Protein AF-Q757X0-F1 (afdb_monomer_lite)

Secondary structure (DSSP, 8-state):
-TTTHHHHHHHHHHHHHHHHHHHT-HHHHHHHH-TTHHHHTTTS-HHHHHHHHHHHHHHHHHHIIIIISSTT--HHHHHHHHHHHHHHHHHHHHHIIIIIIIIIIHHHHHHHHH-S-SHHHHHHHHHHHHHHHHHHHHHHHSTTS---------------SS----HHHHHHHHHHHHHHHHHIIIIIHHHHHHHHHHHHHHHHHHIIIIIHHHHHHHHHHHHHHHHHHHHHHHHHHHHHHHHHHH-SSHHHHHHHHHHHHHHHHHHHHHHHHHHHTT--------------------------------------------------

Foldseek 3Di:
DPPPVVVVVVVVVLVVVVVVVCVPQLQNVLVVVPPCVVVVCVVDPVVVVVVVVVVVSVVLSVCCVVAPVDPPHDPVSVVVNVVVVVVVSVVSVVCSCLCRPVNVVVLVVVCVVVVDDDPVVVVSVVVSVVVNVVVVVCVVVVVVPPPPPVPPPDPDDPPDDDDPDDVVVVVVVVVVVVVVVVCCVVPVVVVVVVVCVVCVVVVVCCCVPPVVVVVVVVVVVVVVVVVVVVVVVVVLVVQLVVLPVVDPDSVRSVVSSVVVVVVVVVVVVVVVVCVVVVDDDPPPPPPDDPDDDDDDDDDDDDDDDDDDDDDDDDDDDDDDDDDDDDDD

Radius of gyration: 38.63 Å; chains: 1; bounding box: 82×82×112 Å

Sequence (328 aa):
MAKTQTLNVAKNSQTASVAKLVADSPTLSHLQRYGAADALGRWLPWTLVSTVATLVVAVLATAKQYLVDAPGTPAAVKGAWVRLLAGAQALDAAVSTLVLRDGVDAFREQYVQHGTVGLWAAYFALDFTANVSNYVLRGLVRPLRVAYEPRREEATTPASSAGSDMPHLRELTNTTNALRRDISSKYIEPTRSMIESYLEPTRTKIEAEYIHPINERVESTKTLLNSTYDAAYETVSRTYEGNLSSHESVSRALVSTGVDLGSKTLEKIRAVTRSADGQPTETVNGAGTNGTHKTNGVAHGANGIHRAGIKAHANGNGKAAAGDENAA

Structure (mmCIF, N/CA/C/O backbone):
data_AF-Q757X0-F1
#
_entry.id   AF-Q757X0-F1
#
loop_
_atom_site.group_PDB
_atom_site.id
_atom_site.type_symbol
_atom_site.label_atom_id
_atom_site.label_alt_id
_atom_site.label_comp_id
_atom_site.label_asym_id
_atom_site.label_entity_id
_atom_site.label_seq_id
_atom_site.pdbx_PDB_ins_code
_atom_site.Cartn_x
_atom_site.Cartn_y
_atom_site.Cartn_z
_atom_site.occupancy
_atom_site.B_iso_or_equiv
_atom_site.auth_seq_id
_atom_site.auth_comp_id
_atom_site.auth_asym_id
_atom_site.auth_atom_id
_atom_site.pdbx_PDB_model_num
ATOM 1 N N . MET A 1 1 ? -42.640 -38.618 11.744 1.00 51.06 1 MET A N 1
ATOM 2 C CA . MET A 1 1 ? -41.600 -38.451 10.700 1.00 51.06 1 MET A CA 1
ATOM 3 C C . MET A 1 1 ? -41.257 -36.988 10.349 1.00 51.06 1 MET A C 1
ATOM 5 O O . MET A 1 1 ? -40.468 -36.777 9.444 1.00 51.06 1 MET A O 1
ATOM 9 N N . ALA A 1 2 ? -41.724 -35.965 11.085 1.00 52.38 2 ALA A N 1
ATOM 10 C CA . ALA A 1 2 ? -41.467 -34.552 10.742 1.00 52.38 2 ALA A CA 1
ATOM 11 C C . ALA A 1 2 ? -40.184 -33.928 11.351 1.00 52.38 2 ALA A C 1
ATOM 13 O O . ALA A 1 2 ? -39.845 -32.792 11.042 1.00 52.38 2 ALA A O 1
ATOM 14 N N . LYS A 1 3 ? -39.449 -34.647 12.213 1.00 51.19 3 LYS A N 1
ATOM 15 C CA . LYS A 1 3 ? -38.269 -34.105 12.923 1.00 51.19 3 LYS A CA 1
ATOM 16 C C . LYS A 1 3 ? -36.969 -34.123 12.105 1.00 51.19 3 LYS A C 1
ATOM 18 O O . LYS A 1 3 ? -36.017 -33.450 12.478 1.00 51.19 3 LYS A O 1
ATOM 23 N N . THR A 1 4 ? -36.918 -34.866 10.999 1.00 50.62 4 THR A N 1
ATOM 24 C CA . THR A 1 4 ? -35.680 -35.052 10.220 1.00 50.62 4 THR A CA 1
ATOM 25 C C . THR A 1 4 ? -35.475 -33.972 9.150 1.00 50.62 4 THR A C 1
ATOM 27 O O . THR A 1 4 ? -34.342 -33.697 8.773 1.00 50.62 4 THR A O 1
ATOM 30 N N . GLN A 1 5 ? -36.540 -33.303 8.687 1.00 48.00 5 GLN A N 1
ATOM 31 C CA . GLN A 1 5 ? -36.434 -32.263 7.651 1.00 48.00 5 GLN A CA 1
ATOM 32 C C . GLN A 1 5 ? -35.926 -30.913 8.181 1.00 48.00 5 GLN A C 1
ATOM 34 O O . GLN A 1 5 ? -35.187 -30.226 7.479 1.00 48.00 5 GLN A O 1
ATOM 39 N N . THR A 1 6 ? -36.234 -30.541 9.426 1.00 49.62 6 THR A N 1
ATOM 40 C CA . THR A 1 6 ? -35.784 -29.262 10.010 1.00 49.62 6 THR A CA 1
ATOM 41 C C . THR A 1 6 ? -34.279 -29.226 10.291 1.00 49.62 6 THR A C 1
ATOM 43 O O . THR A 1 6 ? -33.666 -28.160 10.247 1.00 49.62 6 THR A O 1
ATOM 46 N N . LEU A 1 7 ? -33.651 -30.387 10.497 1.00 46.00 7 LEU A N 1
ATOM 47 C CA . LEU A 1 7 ? -32.217 -30.496 10.781 1.00 46.00 7 LEU A CA 1
ATOM 48 C C . LEU A 1 7 ? -31.340 -30.252 9.536 1.00 46.00 7 LEU A C 1
ATOM 50 O O . LEU A 1 7 ? -30.244 -29.705 9.656 1.00 46.00 7 LEU A O 1
ATOM 54 N N . ASN A 1 8 ? -31.842 -30.575 8.338 1.00 51.22 8 ASN A N 1
ATOM 55 C CA . ASN A 1 8 ? -31.130 -30.315 7.081 1.00 51.22 8 ASN A CA 1
ATOM 56 C C . ASN A 1 8 ? -31.203 -28.841 6.647 1.00 51.22 8 ASN A C 1
ATOM 58 O O . ASN A 1 8 ? -30.242 -28.323 6.082 1.00 51.22 8 ASN A O 1
ATOM 62 N N . VAL A 1 9 ? -32.292 -28.131 6.964 1.00 49.06 9 VAL A N 1
ATOM 63 C CA . VAL A 1 9 ? -32.431 -26.697 6.640 1.00 49.06 9 VAL A CA 1
ATOM 64 C C . VAL A 1 9 ? -31.508 -25.833 7.512 1.00 49.06 9 VAL A C 1
ATOM 66 O O . VAL A 1 9 ? -30.860 -24.917 7.005 1.00 49.06 9 VAL A O 1
ATOM 69 N N . ALA A 1 10 ? -31.364 -26.161 8.801 1.00 45.88 10 ALA A N 1
ATOM 70 C CA . ALA A 1 10 ? -30.455 -25.447 9.703 1.00 45.88 10 ALA A CA 1
ATOM 71 C C . ALA A 1 10 ? -28.971 -25.638 9.329 1.00 45.88 10 ALA A C 1
ATOM 73 O O . ALA A 1 10 ? -28.200 -24.675 9.359 1.00 45.88 10 ALA A O 1
ATOM 74 N N . LYS A 1 11 ? -28.583 -26.849 8.895 1.00 48.66 11 LYS A N 1
ATOM 75 C CA . LYS A 1 11 ? -27.227 -27.131 8.391 1.00 48.66 11 LYS A CA 1
ATOM 76 C C . LYS A 1 11 ? -26.881 -26.282 7.164 1.00 48.66 11 LYS A C 1
ATOM 78 O O . LYS A 1 11 ? -25.810 -25.682 7.136 1.00 48.66 11 LYS A O 1
ATOM 83 N N . ASN A 1 12 ? -27.803 -26.165 6.205 1.00 50.19 12 ASN A N 1
ATOM 84 C CA . ASN A 1 12 ? -27.575 -25.397 4.975 1.00 50.19 12 ASN A CA 1
ATOM 85 C C . ASN A 1 12 ? -27.501 -23.875 5.208 1.00 50.19 12 ASN A C 1
ATOM 87 O O . ASN A 1 12 ? -26.782 -23.173 4.496 1.00 50.19 12 ASN A O 1
ATOM 91 N N . SER A 1 13 ? -28.204 -23.342 6.214 1.00 53.12 13 SER A N 1
ATOM 92 C CA . SER A 1 13 ? -28.129 -21.911 6.545 1.00 53.12 13 SER A CA 1
ATOM 93 C C . SER A 1 13 ? -26.835 -21.533 7.276 1.00 53.12 13 SER A C 1
ATOM 95 O O . SER A 1 13 ? -26.314 -20.435 7.070 1.00 53.12 13 SER A O 1
ATOM 97 N N . GLN A 1 14 ? -26.294 -22.414 8.124 1.00 52.91 14 GLN A N 1
ATOM 98 C CA . GLN A 1 14 ? -25.027 -22.159 8.817 1.00 52.91 14 GLN A CA 1
ATOM 99 C C . GLN A 1 14 ? -23.842 -22.159 7.847 1.00 52.91 14 GLN A C 1
ATOM 101 O O . GLN A 1 14 ? -23.015 -21.245 7.911 1.00 52.91 14 GLN A O 1
ATOM 106 N N . THR A 1 15 ? -23.798 -23.105 6.902 1.00 54.28 15 THR A N 1
ATOM 107 C CA . THR A 1 15 ? -22.739 -23.166 5.881 1.00 54.28 15 THR A CA 1
ATOM 108 C C . THR A 1 15 ? -22.690 -21.903 5.025 1.00 54.28 15 THR A C 1
ATOM 110 O O . THR A 1 15 ? -21.601 -21.429 4.717 1.00 54.28 15 THR A O 1
ATOM 113 N N . ALA A 1 16 ? -23.839 -21.294 4.714 1.00 60.28 16 ALA A N 1
ATOM 114 C CA . ALA A 1 16 ? -23.892 -20.050 3.945 1.00 60.28 16 ALA A CA 1
ATOM 115 C C . ALA A 1 16 ? -23.291 -18.849 4.702 1.00 60.28 16 ALA A C 1
ATOM 117 O O . ALA A 1 16 ? -22.573 -18.042 4.115 1.00 60.28 16 ALA A O 1
ATOM 118 N N . SER A 1 17 ? -23.535 -18.739 6.013 1.00 62.25 17 SER A N 1
ATOM 119 C CA . SER A 1 17 ? -22.993 -17.634 6.822 1.00 62.25 17 SER A CA 1
ATOM 120 C C . SER A 1 17 ? -21.479 -17.731 7.031 1.00 62.25 17 SER A C 1
ATOM 122 O O . SER A 1 17 ? -20.784 -16.719 6.995 1.00 62.25 17 SER A O 1
ATOM 124 N N . VAL A 1 18 ? -20.964 -18.952 7.188 1.00 60.09 18 VAL A N 1
ATOM 125 C CA . VAL A 1 18 ? -19.527 -19.214 7.322 1.00 60.09 18 VAL A CA 1
ATOM 126 C C . VAL A 1 18 ? -18.820 -19.024 5.984 1.00 60.09 18 VAL A C 1
ATOM 128 O O . VAL A 1 18 ? -17.783 -18.376 5.941 1.00 60.09 18 VAL A O 1
ATOM 131 N N . ALA A 1 19 ? -19.403 -19.508 4.883 1.00 65.06 19 ALA A N 1
ATOM 132 C CA . ALA A 1 19 ? -18.857 -19.286 3.546 1.00 65.06 19 ALA A CA 1
ATOM 133 C C . ALA A 1 19 ? -18.755 -17.791 3.214 1.00 65.06 19 ALA A C 1
ATOM 135 O O . ALA A 1 19 ? -17.763 -17.370 2.634 1.00 65.06 19 ALA A O 1
ATOM 136 N N . LYS A 1 20 ? -19.730 -16.980 3.645 1.00 73.50 20 LYS A N 1
ATOM 137 C CA . LYS A 1 20 ? -19.681 -15.523 3.482 1.00 73.50 20 LYS A CA 1
ATOM 138 C C . LYS A 1 20 ? -18.570 -14.876 4.321 1.00 73.50 20 LYS A C 1
ATOM 140 O O . LYS A 1 20 ? -17.836 -14.047 3.812 1.00 73.50 20 LYS A O 1
ATOM 145 N N . LEU A 1 21 ? -18.385 -15.320 5.567 1.00 66.44 21 LEU A N 1
ATOM 146 C CA . LEU A 1 21 ? -17.273 -14.889 6.431 1.00 66.44 21 LEU A CA 1
ATOM 147 C C . LEU A 1 21 ? -15.893 -15.248 5.858 1.00 66.44 21 LEU A C 1
ATOM 149 O O . LEU A 1 21 ? -14.957 -14.470 5.993 1.00 66.44 21 LEU A O 1
ATOM 153 N N . VAL A 1 22 ? -15.773 -16.413 5.221 1.00 68.06 22 VAL A N 1
ATOM 154 C CA . VAL A 1 22 ? -14.537 -16.854 4.557 1.00 68.06 22 VAL A CA 1
ATOM 155 C C . VAL A 1 22 ? -14.309 -16.085 3.253 1.00 68.06 22 VAL A C 1
ATOM 157 O O . VAL A 1 22 ? -13.178 -15.705 2.966 1.00 68.06 22 VAL A O 1
ATOM 160 N N . ALA A 1 23 ? -15.368 -15.828 2.481 1.00 72.69 23 ALA A N 1
ATOM 161 C CA . ALA A 1 23 ? -15.296 -15.063 1.238 1.00 72.69 23 ALA A CA 1
ATOM 162 C C . ALA A 1 23 ? -14.941 -13.585 1.471 1.00 72.69 23 ALA A C 1
ATOM 164 O O . ALA A 1 23 ? -14.229 -13.001 0.660 1.00 72.69 23 ALA A O 1
ATOM 165 N N . ASP A 1 24 ? -15.388 -13.009 2.589 1.00 80.12 24 ASP A N 1
ATOM 166 C CA . ASP A 1 24 ? -15.142 -11.607 2.940 1.00 80.12 24 ASP A CA 1
ATOM 167 C C . ASP A 1 24 ? -13.837 -11.400 3.739 1.00 80.12 24 ASP A C 1
ATOM 169 O O . ASP A 1 24 ? -13.535 -10.275 4.138 1.00 80.12 24 ASP A O 1
ATOM 173 N N . SER A 1 25 ? -13.052 -12.455 3.994 1.00 80.19 25 SER A N 1
ATOM 174 C CA . SER A 1 25 ? -11.801 -12.346 4.753 1.00 80.19 25 SER A CA 1
ATOM 175 C C . SER A 1 25 ? -10.700 -11.656 3.925 1.00 80.19 25 SER A C 1
ATOM 177 O O . SER A 1 25 ? -10.277 -12.182 2.884 1.00 80.19 25 SER A O 1
ATOM 179 N N . PRO A 1 26 ? -10.172 -10.500 4.383 1.00 80.81 26 PRO A N 1
ATOM 180 C CA . PRO A 1 26 ? -9.093 -9.795 3.699 1.00 80.81 26 PRO A CA 1
ATOM 181 C C . PRO A 1 26 ? -7.830 -10.648 3.581 1.00 80.81 26 PRO A C 1
ATOM 183 O O . PRO A 1 26 ? -7.238 -10.689 2.502 1.00 80.81 26 PRO A O 1
ATOM 186 N N . THR A 1 27 ? -7.456 -11.381 4.639 1.00 80.75 27 THR A N 1
ATOM 187 C CA . THR A 1 27 ? -6.259 -12.239 4.637 1.00 80.75 27 THR A CA 1
ATOM 188 C C . THR A 1 27 ? -6.346 -13.306 3.565 1.00 80.75 27 THR A C 1
ATOM 190 O O . THR A 1 27 ? -5.382 -13.506 2.832 1.00 80.75 27 THR A O 1
ATOM 193 N N . LEU A 1 28 ? -7.500 -13.961 3.434 1.00 78.12 28 LEU A N 1
ATOM 194 C CA . LEU A 1 28 ? -7.693 -15.044 2.480 1.00 78.12 28 LEU A CA 1
ATOM 195 C C . LEU A 1 28 ? -7.665 -14.532 1.037 1.00 78.12 28 LEU A C 1
ATOM 197 O O . LEU A 1 28 ? -7.008 -15.131 0.185 1.00 78.12 28 LEU A O 1
ATOM 201 N N . SER A 1 29 ? -8.292 -13.379 0.782 1.00 80.31 29 SER A N 1
ATOM 202 C CA . SER A 1 29 ? -8.222 -12.712 -0.523 1.00 80.31 29 SER A CA 1
ATOM 203 C C . SER A 1 29 ? -6.793 -12.285 -0.888 1.00 80.31 29 SER A C 1
ATOM 205 O O . SER A 1 29 ? -6.389 -12.386 -2.047 1.00 80.31 29 SER A O 1
ATOM 207 N N . HIS A 1 30 ? -6.000 -11.853 0.099 1.00 78.25 30 HIS A N 1
ATOM 208 C CA . HIS A 1 30 ? -4.606 -11.471 -0.100 1.00 78.25 30 HIS A CA 1
ATOM 209 C C . HIS A 1 30 ? -3.722 -12.706 -0.312 1.00 78.25 30 HIS A C 1
ATOM 211 O O . HIS A 1 30 ? -2.909 -12.720 -1.232 1.00 78.25 30 HIS A O 1
ATOM 217 N N . LEU A 1 31 ? -3.944 -13.783 0.452 1.00 76.69 31 LEU A N 1
ATOM 218 C CA . LEU A 1 31 ? -3.253 -15.064 0.288 1.00 76.69 31 LEU A CA 1
ATOM 219 C C . LEU A 1 31 ? -3.448 -15.644 -1.114 1.00 76.69 31 LEU A C 1
ATOM 221 O O . LEU A 1 31 ? -2.485 -16.113 -1.709 1.00 76.69 31 LEU A O 1
ATOM 225 N N . GLN A 1 32 ? -4.667 -15.574 -1.658 1.00 80.25 32 GLN A N 1
ATOM 226 C CA . GLN A 1 32 ? -4.972 -16.056 -3.010 1.00 80.25 32 GLN A CA 1
ATOM 227 C C . GLN A 1 32 ? -4.206 -15.305 -4.111 1.00 80.25 32 GLN A C 1
ATOM 229 O O . GLN A 1 32 ? -3.966 -15.873 -5.174 1.00 80.25 32 GLN A O 1
ATOM 234 N N . ARG A 1 33 ? -3.805 -14.044 -3.879 1.00 80.25 33 ARG A N 1
ATOM 235 C CA . ARG A 1 33 ? -2.988 -13.273 -4.836 1.00 80.25 33 ARG A CA 1
ATOM 236 C C . ARG A 1 33 ? -1.542 -13.733 -4.870 1.00 80.25 33 ARG A C 1
ATOM 238 O O . ARG A 1 33 ? -0.884 -13.610 -5.904 1.00 80.25 33 ARG A O 1
ATOM 245 N N . TYR A 1 34 ? -1.037 -14.270 -3.765 1.00 75.50 34 TYR A N 1
ATOM 246 C CA . TYR A 1 34 ? 0.253 -14.921 -3.798 1.00 75.50 34 TYR A CA 1
ATOM 247 C C . TYR A 1 34 ? 0.084 -16.278 -4.477 1.00 75.50 34 TYR A C 1
ATOM 249 O O . TYR A 1 34 ? -0.356 -17.247 -3.866 1.00 75.50 34 TYR A O 1
ATOM 257 N N . GLY A 1 35 ? 0.609 -16.409 -5.697 1.00 68.12 35 GLY A N 1
ATOM 258 C CA . GLY A 1 35 ? 0.962 -17.727 -6.250 1.00 68.12 35 GLY A CA 1
ATOM 259 C C . GLY A 1 35 ? 1.922 -18.528 -5.342 1.00 68.12 35 GLY A C 1
ATOM 260 O O . GLY A 1 35 ? 2.239 -19.677 -5.620 1.00 68.12 35 GLY A O 1
ATOM 261 N N . ALA A 1 36 ? 2.374 -17.940 -4.225 1.00 52.72 36 ALA A N 1
ATOM 262 C CA . ALA A 1 36 ? 3.181 -18.544 -3.176 1.00 52.72 36 ALA A CA 1
ATOM 263 C C . ALA A 1 36 ? 2.461 -19.605 -2.325 1.00 52.72 36 ALA A C 1
ATOM 265 O O . ALA A 1 36 ? 3.121 -20.168 -1.452 1.00 52.72 36 ALA A O 1
ATOM 266 N N . ALA A 1 37 ? 1.190 -19.944 -2.579 1.00 54.81 37 ALA A N 1
ATOM 267 C CA . ALA A 1 37 ? 0.614 -21.185 -2.043 1.00 54.81 37 ALA A CA 1
ATOM 268 C C . ALA A 1 37 ? 1.531 -22.397 -2.340 1.00 54.81 37 ALA A C 1
ATOM 270 O O . ALA A 1 37 ? 1.737 -23.241 -1.470 1.00 54.81 37 ALA A O 1
ATOM 271 N N . ASP A 1 38 ? 2.211 -22.396 -3.494 1.00 58.19 38 ASP A N 1
ATOM 272 C CA . ASP A 1 38 ? 3.185 -23.429 -3.874 1.00 58.19 38 ASP A CA 1
ATOM 273 C C . ASP A 1 38 ? 4.553 -23.308 -3.171 1.00 58.19 38 ASP A C 1
ATOM 275 O O . ASP A 1 38 ? 5.286 -24.289 -3.021 1.00 58.19 38 ASP A O 1
ATOM 279 N N . ALA A 1 39 ? 4.944 -22.109 -2.728 1.00 61.44 39 ALA A N 1
ATOM 280 C CA . ALA A 1 39 ? 6.223 -21.888 -2.048 1.00 61.44 39 ALA A CA 1
ATOM 281 C C . ALA A 1 39 ? 6.114 -22.127 -0.536 1.00 61.44 39 ALA A C 1
ATOM 283 O O . ALA A 1 39 ? 6.956 -22.819 0.034 1.00 61.44 39 ALA A O 1
ATOM 284 N N . LEU A 1 40 ? 5.054 -21.617 0.100 1.00 60.34 40 LEU A N 1
ATOM 285 C CA . LEU A 1 40 ? 4.742 -21.895 1.503 1.00 60.34 40 LEU A CA 1
ATOM 286 C C . LEU A 1 40 ? 4.315 -23.349 1.707 1.00 60.34 40 LEU A C 1
ATOM 288 O O . LEU A 1 40 ? 4.694 -23.938 2.716 1.00 60.34 40 LEU A O 1
ATOM 292 N N . GLY A 1 41 ? 3.626 -23.955 0.733 1.00 62.38 41 GLY A N 1
ATOM 293 C CA . GLY A 1 41 ? 3.232 -25.366 0.772 1.00 62.38 41 GLY A CA 1
ATOM 294 C C . GLY A 1 41 ? 4.404 -26.348 0.903 1.00 62.38 41 GLY A C 1
ATOM 295 O O . GLY A 1 41 ? 4.211 -27.462 1.383 1.00 62.38 41 GLY A O 1
ATOM 296 N N . ARG A 1 42 ? 5.630 -25.932 0.541 1.00 75.81 42 ARG A N 1
ATOM 297 C CA . ARG A 1 42 ? 6.853 -26.730 0.746 1.00 75.81 42 ARG A CA 1
ATOM 298 C C . ARG A 1 42 ? 7.339 -26.746 2.194 1.00 75.81 42 ARG A C 1
ATOM 300 O O . ARG A 1 42 ? 7.944 -27.728 2.608 1.00 75.81 42 ARG A O 1
ATOM 307 N N . TRP A 1 43 ? 7.090 -25.678 2.948 1.00 70.75 43 TRP A N 1
ATOM 308 C CA . TRP A 1 43 ? 7.564 -25.524 4.329 1.00 70.75 43 TRP A CA 1
ATOM 309 C C . TRP A 1 43 ? 6.469 -25.779 5.361 1.00 70.75 43 TRP A C 1
ATOM 311 O O . TRP A 1 43 ? 6.759 -26.188 6.482 1.00 70.75 43 TRP A O 1
ATOM 321 N N . LEU A 1 44 ? 5.211 -25.560 4.982 1.00 70.31 44 LEU A N 1
ATOM 322 C CA . LEU A 1 44 ? 4.057 -25.751 5.838 1.00 70.31 44 LEU A CA 1
ATOM 323 C C . LEU A 1 44 ? 3.018 -26.594 5.086 1.00 70.31 44 LEU A C 1
ATOM 325 O O . LEU A 1 44 ? 2.488 -26.135 4.071 1.00 70.31 44 LEU A O 1
ATOM 329 N N . PRO A 1 45 ? 2.709 -27.820 5.545 1.00 80.25 45 PRO A N 1
ATOM 330 C CA . PRO A 1 45 ? 1.746 -28.665 4.860 1.00 80.25 45 PRO A CA 1
ATOM 331 C C . PRO A 1 45 ? 0.384 -27.972 4.876 1.00 80.25 45 PRO A C 1
ATOM 333 O O . PRO A 1 45 ? -0.199 -27.740 5.937 1.00 80.25 45 PRO A O 1
ATOM 336 N N . TRP A 1 46 ? -0.128 -27.646 3.688 1.00 74.81 46 TRP A N 1
ATOM 337 C CA . TRP A 1 46 ? -1.406 -26.947 3.523 1.00 74.81 46 TRP A CA 1
ATOM 338 C C . TRP A 1 46 ? -2.557 -27.664 4.240 1.00 74.81 46 TRP A C 1
ATOM 340 O O . TRP A 1 46 ? -3.447 -27.023 4.795 1.00 74.81 46 TRP A O 1
ATOM 350 N N . THR A 1 47 ? -2.479 -28.995 4.319 1.00 78.12 47 THR A N 1
ATOM 351 C CA . THR A 1 47 ? -3.413 -29.844 5.063 1.00 78.12 47 THR A CA 1
ATOM 352 C C . THR A 1 47 ? -3.483 -29.487 6.543 1.00 78.12 47 THR A C 1
ATOM 354 O O . THR A 1 47 ? -4.569 -29.492 7.115 1.00 78.12 47 THR A O 1
ATOM 357 N N . LEU A 1 48 ? -2.365 -29.139 7.183 1.00 76.31 48 LEU A N 1
ATOM 358 C CA . LEU A 1 48 ? -2.340 -28.799 8.603 1.00 76.31 48 LEU A CA 1
ATOM 359 C C . LEU A 1 48 ? -2.985 -27.433 8.841 1.00 76.31 48 LEU A C 1
ATOM 361 O O . LEU A 1 48 ? -3.832 -27.306 9.722 1.00 76.31 48 LEU A O 1
ATOM 365 N N . VAL A 1 49 ? -2.677 -26.448 7.994 1.00 75.62 49 VAL A N 1
ATOM 366 C CA . VAL A 1 49 ? -3.303 -25.117 8.047 1.00 75.62 49 VAL A CA 1
ATOM 367 C C . VAL A 1 49 ? -4.809 -25.216 7.814 1.00 75.62 49 VAL A C 1
ATOM 369 O O . VAL A 1 49 ? -5.587 -24.678 8.600 1.00 75.62 49 VAL A O 1
ATOM 372 N N . SER A 1 50 ? -5.245 -25.957 6.790 1.00 76.44 50 SER A N 1
ATOM 373 C CA . SER A 1 50 ? -6.671 -26.139 6.507 1.00 76.44 50 SER A CA 1
ATOM 374 C C . SER A 1 50 ? -7.385 -26.914 7.615 1.00 76.44 50 SER A C 1
ATOM 376 O O . SER A 1 50 ? -8.529 -26.602 7.939 1.00 76.44 50 SER A O 1
ATOM 378 N N . THR A 1 51 ? -6.728 -27.902 8.232 1.00 77.69 51 THR A N 1
ATOM 379 C CA . THR A 1 51 ? -7.308 -28.671 9.347 1.00 77.69 51 THR A CA 1
ATOM 380 C C . THR A 1 51 ? -7.467 -27.800 10.589 1.00 77.69 51 THR A C 1
ATOM 382 O O . THR A 1 51 ? -8.523 -27.813 11.215 1.00 77.69 51 THR A O 1
ATOM 385 N N . VAL A 1 52 ? -6.468 -26.980 10.920 1.00 78.00 52 VAL A N 1
ATOM 386 C CA . VAL A 1 52 ? -6.567 -26.030 12.038 1.00 78.00 52 VAL A CA 1
ATOM 387 C C . VAL A 1 52 ? -7.650 -24.988 11.762 1.00 78.00 52 VAL A C 1
ATOM 389 O O . VAL A 1 52 ? -8.495 -24.750 12.620 1.00 78.00 52 VAL A O 1
ATOM 392 N N . ALA A 1 53 ? -7.691 -24.414 10.557 1.00 75.44 53 ALA A N 1
ATOM 393 C CA . ALA A 1 53 ? -8.707 -23.433 10.186 1.00 75.44 53 ALA A CA 1
ATOM 394 C C . ALA A 1 53 ? -10.127 -24.021 10.252 1.00 75.44 53 ALA A C 1
ATOM 396 O O . ALA A 1 53 ? -11.018 -23.423 10.855 1.00 75.44 53 ALA A O 1
ATOM 397 N N . THR A 1 54 ? -10.343 -25.216 9.694 1.00 77.56 54 THR A N 1
ATOM 398 C CA . THR A 1 54 ? -11.647 -25.899 9.754 1.00 77.56 54 THR A CA 1
ATOM 399 C C . THR A 1 54 ? -12.039 -26.265 11.180 1.00 77.56 54 THR A C 1
ATOM 401 O O . THR A 1 54 ? -13.203 -26.097 11.538 1.00 77.56 54 THR A O 1
ATOM 404 N N . LEU A 1 55 ? -11.089 -26.686 12.018 1.00 82.44 55 LEU A N 1
ATOM 405 C CA . LEU A 1 55 ? -11.332 -26.962 13.432 1.00 82.44 55 LEU A CA 1
ATOM 406 C C . LEU A 1 55 ? -11.732 -25.692 14.193 1.00 82.44 55 LEU A C 1
ATOM 408 O O . LEU A 1 55 ? -12.723 -25.708 14.916 1.00 82.44 55 LEU A O 1
ATOM 412 N N . VAL A 1 56 ? -11.034 -24.574 13.982 1.00 80.56 56 VAL A N 1
ATOM 413 C CA . VAL A 1 56 ? -11.381 -23.279 14.591 1.00 80.56 56 VAL A CA 1
ATOM 414 C C . VAL A 1 56 ? -12.774 -22.825 14.155 1.00 80.56 56 VAL A C 1
ATOM 416 O O . VAL A 1 56 ? -13.589 -22.439 14.993 1.00 80.56 56 VAL A O 1
ATOM 419 N N . VAL A 1 57 ? -13.091 -22.928 12.863 1.00 81.38 57 VAL A N 1
ATOM 420 C CA . VAL A 1 57 ? -14.419 -22.597 12.328 1.00 81.38 57 VAL A CA 1
ATOM 421 C C . VAL A 1 57 ? -15.500 -23.510 12.910 1.00 81.38 57 VAL A C 1
ATOM 423 O O . VAL A 1 57 ? -16.565 -23.025 13.289 1.00 81.38 57 VAL A O 1
ATOM 426 N N . ALA A 1 58 ? -15.239 -24.812 13.036 1.00 80.94 58 ALA A N 1
ATOM 427 C CA . ALA A 1 58 ? -16.172 -25.763 13.636 1.00 80.94 58 ALA A CA 1
ATOM 428 C C . ALA A 1 58 ? -16.415 -25.462 15.124 1.00 80.94 58 ALA A C 1
ATOM 430 O O . ALA A 1 58 ? -17.561 -25.491 15.580 1.00 80.94 58 ALA A O 1
ATOM 431 N N . VAL A 1 59 ? -15.368 -25.102 15.872 1.00 84.69 59 VAL A N 1
ATOM 432 C CA . VAL A 1 59 ? -15.471 -24.686 17.279 1.00 84.69 59 VAL A CA 1
ATOM 433 C C . VAL A 1 59 ? -16.260 -23.381 17.406 1.00 84.69 59 VAL A C 1
ATOM 435 O O . VAL A 1 59 ? -17.155 -23.285 18.239 1.00 84.69 59 VAL A O 1
ATOM 438 N N . LEU A 1 60 ? -16.014 -22.391 16.547 1.00 84.44 60 LEU A N 1
ATOM 439 C CA . LEU A 1 60 ? -16.778 -21.139 16.536 1.00 84.44 60 LEU A CA 1
ATOM 440 C C . LEU A 1 60 ? -18.249 -21.359 16.161 1.00 84.44 60 LEU A C 1
ATOM 442 O O . LEU A 1 60 ? -19.135 -20.750 16.759 1.00 84.44 60 LEU A O 1
ATOM 446 N N . ALA A 1 61 ? -18.523 -22.239 15.196 1.00 84.88 61 ALA A N 1
ATOM 447 C CA . ALA A 1 61 ? -19.880 -22.571 14.772 1.00 84.88 61 ALA A CA 1
ATOM 448 C C . ALA A 1 61 ? -20.659 -23.296 15.879 1.00 84.88 61 ALA A C 1
ATOM 450 O O . ALA A 1 61 ? -21.798 -22.931 16.173 1.00 84.88 61 ALA A O 1
ATOM 451 N N . THR A 1 62 ? -20.030 -24.275 16.533 1.00 89.25 62 THR A N 1
ATOM 452 C CA . THR A 1 62 ? -20.621 -24.978 17.682 1.00 89.25 62 THR A CA 1
ATOM 453 C C . THR A 1 62 ? -20.812 -24.036 18.868 1.00 89.25 62 THR A C 1
ATOM 455 O O . THR A 1 62 ? -21.902 -24.000 19.436 1.00 89.25 62 THR A O 1
ATOM 458 N N . ALA A 1 63 ? -19.826 -23.194 19.186 1.00 88.06 63 ALA A N 1
ATOM 459 C CA . ALA A 1 63 ? -19.953 -22.170 20.220 1.00 88.06 63 ALA A CA 1
ATOM 460 C C . ALA A 1 63 ? -21.114 -21.210 19.929 1.00 88.06 63 ALA A C 1
ATOM 462 O O . ALA A 1 63 ? -21.944 -20.984 20.803 1.00 88.06 63 ALA A O 1
ATOM 463 N N . LYS A 1 64 ? -21.248 -20.705 18.698 1.00 90.19 64 LYS A N 1
ATOM 464 C CA . LYS A 1 64 ? -22.382 -19.855 18.305 1.00 90.19 64 LYS A CA 1
ATOM 465 C C . LYS A 1 64 ? -23.719 -20.569 18.522 1.00 90.19 64 LYS A C 1
ATOM 467 O O . LYS A 1 64 ? -24.625 -20.001 19.127 1.00 90.19 64 LYS A O 1
ATOM 472 N N . GLN A 1 65 ? -23.829 -21.813 18.066 1.00 90.44 65 GLN A N 1
ATOM 473 C CA . GLN A 1 65 ? -25.077 -22.565 18.141 1.00 90.44 65 GLN A CA 1
ATOM 474 C C . GLN A 1 65 ? -25.506 -22.847 19.588 1.00 90.44 65 GLN A C 1
ATOM 476 O O . GLN A 1 65 ? -26.692 -22.772 19.899 1.00 90.44 65 GLN A O 1
ATOM 481 N N . TYR A 1 66 ? -24.551 -23.134 20.477 1.00 90.62 66 TYR A N 1
ATOM 482 C CA . TYR A 1 66 ? -24.834 -23.412 21.887 1.00 90.62 66 TYR A CA 1
ATOM 483 C C . TYR A 1 66 ? -24.985 -22.150 22.739 1.00 90.62 66 TYR A C 1
ATOM 485 O O . TYR A 1 66 ? -25.874 -22.095 23.586 1.00 90.62 66 TYR A O 1
ATOM 493 N N . LEU A 1 67 ? -24.135 -21.140 22.540 1.00 89.81 67 LEU A N 1
ATOM 494 C CA . LEU A 1 67 ? -24.133 -19.937 23.371 1.00 89.81 67 LEU A CA 1
ATOM 495 C C . LEU A 1 67 ? -25.090 -18.868 22.862 1.00 89.81 67 LEU A C 1
ATOM 497 O O . LEU A 1 67 ? -25.742 -18.237 23.679 1.00 89.81 67 LEU A O 1
ATOM 501 N N . VAL A 1 68 ? -25.182 -18.625 21.555 1.00 91.06 68 VAL A N 1
ATOM 502 C CA . VAL A 1 68 ? -25.870 -17.442 21.002 1.00 91.06 68 VAL A CA 1
ATOM 503 C C . VAL A 1 68 ? -27.285 -17.768 20.544 1.00 91.06 68 VAL A C 1
ATOM 505 O O . VAL A 1 68 ? -28.205 -16.988 20.803 1.00 91.06 68 VAL A O 1
ATOM 508 N N . ASP A 1 69 ? -27.456 -18.913 19.885 1.00 90.50 69 ASP A N 1
ATOM 509 C CA . ASP A 1 69 ? -28.719 -19.283 19.238 1.00 90.50 69 ASP A CA 1
ATOM 510 C C . ASP A 1 69 ? -29.701 -19.990 20.193 1.00 90.50 69 ASP A C 1
ATOM 512 O O . ASP A 1 69 ? -30.861 -20.212 19.838 1.00 90.50 69 ASP A O 1
ATOM 516 N N . ALA A 1 70 ? -29.286 -20.311 21.424 1.00 93.50 70 ALA A N 1
ATOM 517 C CA . ALA A 1 70 ? -30.178 -20.909 22.407 1.00 93.50 70 ALA A CA 1
ATOM 518 C C . ALA A 1 70 ? -31.308 -19.927 22.813 1.00 93.50 70 ALA A C 1
ATOM 520 O O . ALA A 1 70 ? -31.066 -18.737 23.045 1.00 93.50 70 ALA A O 1
ATOM 521 N N . PRO A 1 71 ? -32.564 -20.402 22.943 1.00 91.31 71 PRO A N 1
ATOM 522 C CA . PRO A 1 71 ? -33.727 -19.540 23.182 1.00 91.31 71 PRO A CA 1
ATOM 523 C C . PRO A 1 71 ? -33.713 -18.827 24.546 1.00 91.31 71 PRO A C 1
ATOM 525 O O . PRO A 1 71 ? -34.453 -17.867 24.734 1.00 91.31 71 PRO A O 1
ATOM 528 N N . GLY A 1 72 ? -32.861 -19.259 25.481 1.00 92.81 72 GLY A N 1
ATOM 529 C CA . GLY A 1 72 ? -32.703 -18.661 26.811 1.00 92.81 72 GLY A CA 1
ATOM 530 C C . GLY A 1 72 ? -31.454 -17.795 26.987 1.00 92.81 72 GLY A C 1
ATOM 531 O O . GLY A 1 72 ? -31.172 -17.374 28.107 1.00 92.81 72 GLY A O 1
ATOM 532 N N . THR A 1 73 ? -30.670 -17.547 25.933 1.00 93.88 73 THR A N 1
ATOM 533 C CA . THR A 1 73 ? -29.407 -16.816 26.077 1.00 93.88 73 THR A CA 1
ATOM 534 C C . THR A 1 73 ? -29.646 -15.353 26.477 1.00 93.88 73 THR A C 1
ATOM 536 O O . THR A 1 73 ? -30.316 -14.626 25.733 1.00 93.88 73 THR A O 1
ATOM 539 N N . PRO A 1 74 ? -29.029 -14.867 27.574 1.00 95.00 74 PRO A N 1
ATOM 540 C CA . PRO A 1 74 ? -29.097 -13.463 27.967 1.00 95.00 74 PRO A CA 1
ATOM 541 C C . PRO A 1 74 ? -28.601 -12.520 26.862 1.00 95.00 74 PRO A C 1
ATOM 543 O O . PRO A 1 74 ? -27.589 -12.783 26.207 1.00 95.00 74 PRO A O 1
ATOM 546 N N . ALA A 1 75 ? -29.254 -11.364 26.702 1.00 91.56 75 ALA A N 1
ATOM 547 C CA . ALA A 1 75 ? -28.874 -10.360 25.700 1.00 91.56 75 ALA A CA 1
ATOM 548 C C . ALA A 1 75 ? -27.405 -9.905 25.829 1.00 91.56 75 ALA A C 1
ATOM 550 O O . ALA A 1 75 ? -26.748 -9.640 24.823 1.00 91.56 75 ALA A O 1
ATOM 551 N N . ALA A 1 76 ? -26.862 -9.893 27.052 1.00 91.88 76 ALA A N 1
ATOM 552 C CA . ALA A 1 76 ? -25.461 -9.573 27.317 1.00 91.88 76 ALA A CA 1
ATOM 553 C C . ALA A 1 76 ? -24.483 -10.538 26.622 1.00 91.88 76 ALA A C 1
ATOM 555 O O . ALA A 1 76 ? -23.487 -10.090 26.059 1.00 91.88 76 ALA A O 1
ATOM 556 N N . VAL A 1 77 ? -24.785 -11.843 26.595 1.00 92.69 77 VAL A N 1
ATOM 557 C CA . VAL A 1 77 ? -23.939 -12.858 25.940 1.00 92.69 77 VAL A CA 1
ATOM 558 C C . VAL A 1 77 ? -23.974 -12.682 24.424 1.00 92.69 77 VAL A C 1
ATOM 560 O O . VAL A 1 77 ? -22.932 -12.733 23.774 1.00 92.69 77 VAL A O 1
ATOM 563 N N . LYS A 1 78 ? -25.149 -12.383 23.855 1.00 90.06 78 LYS A N 1
ATOM 564 C CA . LYS A 1 78 ? -25.281 -12.075 22.421 1.00 90.06 78 LYS A CA 1
ATOM 565 C C . LYS A 1 78 ? -24.482 -10.825 22.047 1.00 90.06 78 LYS A C 1
ATOM 567 O O . LYS A 1 78 ? -23.742 -10.839 21.067 1.00 90.06 78 LYS A O 1
ATOM 572 N N . GLY A 1 79 ? -24.575 -9.768 22.857 1.00 88.50 79 GLY A N 1
ATOM 573 C CA . GLY A 1 79 ? -23.790 -8.546 22.673 1.00 88.50 79 GLY A CA 1
ATOM 574 C C . GLY A 1 79 ? -22.281 -8.786 22.788 1.00 88.50 79 GLY A C 1
ATOM 575 O O . GLY A 1 79 ? -21.514 -8.281 21.969 1.00 88.50 79 GLY A O 1
ATOM 576 N N . ALA A 1 80 ? -21.849 -9.595 23.760 1.00 90.31 80 ALA A N 1
ATOM 577 C CA . ALA A 1 80 ? -20.451 -9.989 23.913 1.00 90.31 80 ALA A CA 1
ATOM 578 C C . ALA A 1 80 ? -19.947 -10.782 22.699 1.00 90.31 80 ALA A C 1
ATOM 580 O O . ALA A 1 80 ? -18.861 -10.497 22.201 1.00 90.31 80 ALA A O 1
ATOM 581 N N . TRP A 1 81 ? -20.751 -11.709 22.169 1.00 89.81 81 TRP A N 1
ATOM 582 C CA . TRP A 1 81 ? -20.404 -12.475 20.973 1.00 89.81 81 TRP A CA 1
ATOM 583 C C . TRP A 1 81 ? -20.240 -11.594 19.733 1.00 89.81 81 TRP A C 1
ATOM 585 O O . TRP A 1 81 ? -19.266 -11.743 19.003 1.00 89.81 81 TRP A O 1
ATOM 595 N N . VAL A 1 82 ? -21.151 -10.641 19.505 1.00 87.69 82 VAL A N 1
ATOM 596 C CA . VAL A 1 82 ? -21.035 -9.692 18.383 1.00 87.69 82 VAL A CA 1
ATOM 597 C C . VAL A 1 82 ? -19.755 -8.861 18.499 1.00 87.69 82 VAL A C 1
ATOM 599 O O . VAL A 1 82 ? -19.049 -8.686 17.508 1.00 87.69 82 VAL A O 1
ATOM 602 N N . ARG A 1 83 ? -19.409 -8.394 19.707 1.00 86.81 83 ARG A N 1
ATOM 603 C CA . ARG A 1 83 ? -18.148 -7.671 19.946 1.00 86.81 83 ARG A CA 1
ATOM 604 C C . ARG A 1 83 ? -16.922 -8.551 19.725 1.00 86.81 83 ARG A C 1
ATOM 606 O O . ARG A 1 83 ? -15.950 -8.081 19.145 1.00 86.81 83 ARG A O 1
ATOM 613 N N . LEU A 1 84 ? -16.973 -9.811 20.153 1.00 87.25 84 LEU A N 1
ATOM 614 C CA . LEU A 1 84 ? -15.904 -10.779 19.921 1.00 87.25 84 LEU A CA 1
ATOM 615 C C . LEU A 1 84 ? -15.712 -11.018 18.422 1.00 87.25 84 LEU A C 1
ATOM 617 O O . LEU A 1 84 ? -14.582 -10.979 17.947 1.00 87.25 84 LEU A O 1
ATOM 621 N N . LEU A 1 85 ? -16.801 -11.183 17.667 1.00 84.06 85 LEU A N 1
ATOM 622 C CA . LEU A 1 85 ? -16.750 -11.368 16.218 1.00 84.06 85 LEU A CA 1
ATOM 623 C C . LEU A 1 85 ? -16.174 -10.135 15.506 1.00 84.06 85 LEU A C 1
ATOM 625 O O . LEU A 1 85 ? -15.309 -10.280 14.648 1.00 84.06 85 LEU A O 1
ATOM 629 N N . ALA A 1 86 ? -16.591 -8.929 15.901 1.00 81.25 86 ALA A N 1
ATOM 630 C CA . ALA A 1 86 ? -16.017 -7.686 15.386 1.00 81.25 86 ALA A CA 1
ATOM 631 C C . ALA A 1 86 ? -14.520 -7.562 15.726 1.00 81.25 86 ALA A C 1
ATOM 633 O O . ALA A 1 86 ? -13.723 -7.151 14.887 1.00 81.25 86 ALA A O 1
ATOM 634 N N . GLY A 1 87 ? -14.119 -7.968 16.935 1.00 83.56 87 GLY A N 1
ATOM 635 C CA . GLY A 1 87 ? -12.715 -8.028 17.343 1.00 83.56 87 GLY A CA 1
ATOM 636 C C . GLY A 1 87 ? -11.905 -9.033 16.523 1.00 83.56 87 GLY A C 1
ATOM 637 O O . GLY A 1 87 ? -10.800 -8.719 16.094 1.00 83.56 87 GLY A O 1
ATOM 638 N N . ALA A 1 88 ? -12.467 -10.210 16.242 1.00 83.44 88 ALA A N 1
ATOM 639 C CA . ALA A 1 88 ? -11.840 -11.217 15.392 1.00 83.44 88 ALA A CA 1
ATOM 640 C C . ALA A 1 88 ? -11.664 -10.717 13.948 1.00 83.44 88 ALA A C 1
ATOM 642 O O . ALA A 1 88 ? -10.599 -10.902 13.371 1.00 83.44 88 ALA A O 1
ATOM 643 N N . GLN A 1 89 ? -12.661 -10.023 13.389 1.00 82.75 89 GLN A N 1
ATOM 644 C CA . GLN A 1 89 ? -12.552 -9.391 12.067 1.00 82.75 89 GLN A CA 1
ATOM 645 C C . GLN A 1 89 ? -11.503 -8.272 12.043 1.00 82.75 89 GLN A C 1
ATOM 647 O O . GLN A 1 89 ? -10.747 -8.153 11.083 1.00 82.75 89 GLN A O 1
ATOM 652 N N . ALA A 1 90 ? -11.418 -7.468 13.106 1.00 82.25 90 ALA A N 1
ATOM 653 C CA . ALA A 1 90 ? -10.390 -6.439 13.230 1.00 82.25 90 ALA A CA 1
ATOM 654 C C . ALA A 1 90 ? -8.981 -7.044 13.340 1.00 82.25 90 ALA A C 1
ATOM 656 O O . ALA A 1 90 ? -8.044 -6.519 12.743 1.00 82.25 90 ALA A O 1
ATOM 657 N N . LEU A 1 91 ? -8.833 -8.158 14.067 1.00 82.44 91 LEU A N 1
ATOM 658 C CA . LEU A 1 91 ? -7.584 -8.917 14.129 1.00 82.44 91 LEU A CA 1
ATOM 659 C C . LEU A 1 91 ? -7.219 -9.509 12.769 1.00 82.44 91 LEU A C 1
ATOM 661 O O . LEU A 1 91 ? -6.069 -9.389 12.369 1.00 82.44 91 LEU A O 1
ATOM 665 N N . ASP A 1 92 ? -8.175 -10.091 12.046 1.00 84.75 92 ASP A N 1
ATOM 666 C CA . ASP A 1 92 ? -7.945 -10.618 10.697 1.00 84.75 92 ASP A CA 1
ATOM 667 C C . ASP A 1 92 ? -7.463 -9.512 9.748 1.00 84.75 92 ASP A C 1
ATOM 669 O O . ASP A 1 92 ? -6.427 -9.643 9.099 1.00 84.75 92 ASP A O 1
ATOM 673 N N . ALA A 1 93 ? -8.136 -8.359 9.749 1.00 81.62 93 ALA A N 1
ATOM 674 C CA . ALA A 1 93 ? -7.704 -7.197 8.978 1.00 81.62 93 ALA A CA 1
ATOM 675 C C . ALA A 1 93 ? -6.292 -6.731 9.374 1.00 81.62 93 ALA A C 1
ATOM 677 O O . ALA A 1 93 ? -5.474 -6.462 8.495 1.00 81.62 93 ALA A O 1
ATOM 678 N N . ALA A 1 94 ? -5.986 -6.687 10.676 1.00 84.06 94 ALA A N 1
ATOM 679 C CA . ALA A 1 94 ? -4.669 -6.305 11.179 1.00 84.06 94 ALA A CA 1
ATOM 680 C C . ALA A 1 94 ? -3.577 -7.306 10.780 1.00 84.06 94 ALA A C 1
ATOM 682 O O . ALA A 1 94 ? -2.489 -6.893 10.398 1.00 84.06 94 ALA A O 1
ATOM 683 N N . VAL A 1 95 ? -3.856 -8.610 10.828 1.00 83.31 95 VAL A N 1
ATOM 684 C CA . VAL A 1 95 ? -2.939 -9.655 10.353 1.00 83.31 95 VAL A CA 1
ATOM 685 C C . VAL A 1 95 ? -2.725 -9.520 8.848 1.00 83.31 95 VAL A C 1
ATOM 687 O O . VAL A 1 95 ? -1.589 -9.614 8.387 1.00 83.31 95 VAL A O 1
ATOM 690 N N . SER A 1 96 ? -3.780 -9.234 8.082 1.00 87.00 96 SER A N 1
ATOM 691 C CA . SER A 1 96 ? -3.666 -9.014 6.640 1.00 87.00 96 SER A CA 1
ATOM 692 C C . SER A 1 96 ? -2.744 -7.847 6.309 1.00 87.00 96 SER A C 1
ATOM 694 O O . SER A 1 96 ? -1.920 -7.963 5.405 1.00 87.00 96 SER A O 1
ATOM 696 N N . THR A 1 97 ? -2.870 -6.721 7.009 1.00 85.69 97 THR A N 1
ATOM 697 C CA . THR A 1 97 ? -2.002 -5.567 6.762 1.00 85.69 97 THR A CA 1
ATOM 698 C C . THR A 1 97 ? -0.598 -5.785 7.309 1.00 85.69 97 THR A C 1
ATOM 700 O O . THR A 1 97 ? 0.359 -5.590 6.577 1.00 85.69 97 THR A O 1
ATOM 703 N N . LEU A 1 98 ? -0.452 -6.241 8.552 1.00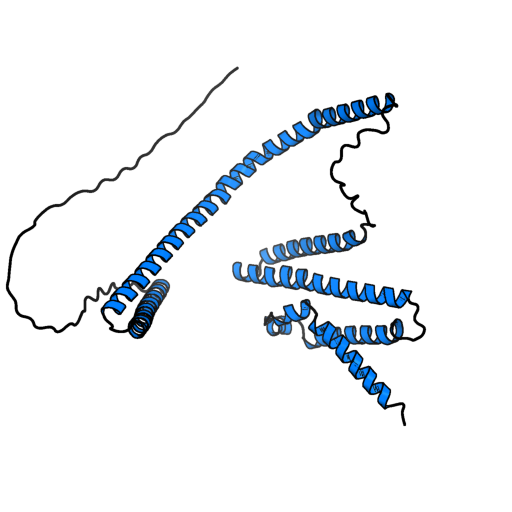 86.00 98 LEU A N 1
ATOM 704 C CA . LEU A 1 98 ? 0.861 -6.364 9.189 1.00 86.00 98 LEU A CA 1
ATOM 705 C C . LEU A 1 98 ? 1.674 -7.521 8.627 1.00 86.00 98 LEU A C 1
ATOM 707 O O . LEU A 1 98 ? 2.823 -7.344 8.254 1.00 86.00 98 LEU A O 1
ATOM 711 N N . VAL A 1 99 ? 1.105 -8.723 8.589 1.00 87.62 99 VAL A N 1
ATOM 712 C CA . VAL A 1 99 ? 1.875 -9.921 8.247 1.00 87.62 99 VAL A CA 1
ATOM 713 C C . VAL A 1 99 ? 2.020 -10.049 6.742 1.00 87.62 99 VAL A C 1
ATOM 715 O O . VAL A 1 99 ? 3.127 -10.259 6.259 1.00 87.62 99 VAL A O 1
ATOM 718 N N . LEU A 1 100 ? 0.922 -9.930 5.993 1.00 86.25 100 LEU A N 1
ATOM 719 C CA . LEU A 1 100 ? 0.967 -10.180 4.552 1.00 86.25 100 LEU A CA 1
ATOM 720 C C . LEU A 1 100 ? 1.536 -8.971 3.811 1.00 86.25 100 LEU A C 1
ATOM 722 O O . LEU A 1 100 ? 2.555 -9.096 3.141 1.00 86.25 100 LEU A O 1
ATOM 726 N N . ARG A 1 101 ? 0.920 -7.798 3.974 1.00 88.06 101 ARG A N 1
ATOM 727 C CA . ARG A 1 101 ? 1.332 -6.603 3.233 1.00 88.06 101 ARG A CA 1
ATOM 728 C C . ARG A 1 101 ? 2.657 -6.029 3.745 1.00 88.06 101 ARG A C 1
ATOM 730 O O . ARG A 1 101 ? 3.622 -5.960 3.000 1.00 88.06 101 ARG A O 1
ATOM 737 N N . ASP A 1 102 ? 2.744 -5.660 5.015 1.00 88.31 102 ASP A N 1
ATOM 738 C CA . ASP A 1 102 ? 3.947 -4.992 5.530 1.00 88.31 102 ASP A CA 1
ATOM 739 C C . ASP A 1 102 ? 5.086 -5.981 5.839 1.00 88.31 102 ASP A C 1
ATOM 741 O O . ASP A 1 102 ? 6.247 -5.590 5.902 1.00 88.31 102 ASP A O 1
ATOM 745 N N . GLY A 1 103 ? 4.772 -7.266 6.026 1.00 90.94 103 GLY A N 1
ATOM 746 C CA . GLY A 1 103 ? 5.753 -8.323 6.261 1.00 90.94 103 GLY A CA 1
ATOM 747 C C . GLY A 1 103 ? 6.183 -9.005 4.970 1.00 90.94 103 GLY A C 1
ATOM 748 O O . GLY A 1 103 ? 7.303 -8.814 4.505 1.00 90.94 103 GLY A O 1
ATOM 749 N N . VAL A 1 104 ? 5.305 -9.828 4.393 1.00 87.88 104 VAL A N 1
ATOM 750 C CA . VAL A 1 104 ? 5.646 -10.693 3.254 1.00 87.88 104 VAL A CA 1
ATOM 751 C C . VAL A 1 104 ? 5.914 -9.894 1.975 1.00 87.88 104 VAL A C 1
ATOM 753 O O . VAL A 1 104 ? 6.913 -10.189 1.313 1.00 87.88 104 VAL A O 1
ATOM 756 N N . ASP A 1 105 ? 5.093 -8.895 1.618 1.00 89.75 105 ASP A N 1
ATOM 757 C CA . ASP A 1 105 ? 5.365 -8.095 0.407 1.00 89.75 105 ASP A CA 1
ATOM 758 C C . ASP A 1 105 ? 6.645 -7.284 0.552 1.00 89.75 105 ASP A C 1
ATOM 760 O O . ASP A 1 105 ? 7.501 -7.352 -0.329 1.00 89.75 105 ASP A O 1
ATOM 764 N N . ALA A 1 106 ? 6.807 -6.578 1.675 1.00 91.94 106 ALA A N 1
ATOM 765 C CA . ALA A 1 106 ? 8.001 -5.775 1.919 1.00 91.94 106 ALA A CA 1
ATOM 766 C C . ALA A 1 106 ? 9.269 -6.642 1.943 1.00 91.94 106 ALA A C 1
ATOM 768 O O . ALA A 1 106 ? 10.280 -6.288 1.335 1.00 91.94 106 ALA A O 1
ATOM 769 N N . PHE A 1 107 ? 9.210 -7.819 2.578 1.00 92.38 107 PHE A N 1
ATOM 770 C CA . PHE A 1 107 ? 10.327 -8.761 2.577 1.00 92.38 107 PHE A CA 1
ATOM 771 C C . PHE A 1 107 ? 10.654 -9.239 1.165 1.00 92.38 107 PHE A C 1
ATOM 773 O O . PHE A 1 107 ? 11.821 -9.297 0.785 1.00 92.38 107 PHE A O 1
ATOM 780 N N . ARG A 1 108 ? 9.635 -9.583 0.368 1.00 90.88 108 ARG A N 1
ATOM 781 C CA . ARG A 1 108 ? 9.823 -10.033 -1.015 1.00 90.88 108 ARG A CA 1
ATOM 782 C C . ARG A 1 108 ? 10.442 -8.937 -1.875 1.00 90.88 108 ARG A C 1
ATOM 784 O O . ARG A 1 108 ? 11.332 -9.233 -2.668 1.00 90.88 108 ARG A O 1
ATOM 791 N N . GLU A 1 109 ? 9.985 -7.700 -1.727 1.00 92.44 109 GLU A N 1
ATOM 792 C CA . GLU A 1 109 ? 10.521 -6.548 -2.448 1.00 92.44 109 GLU A CA 1
ATOM 793 C C . GLU A 1 109 ? 12.004 -6.332 -2.120 1.00 92.44 109 GLU A C 1
ATOM 795 O O . GLU A 1 109 ? 12.832 -6.259 -3.030 1.00 92.44 109 GLU A O 1
ATOM 800 N N . GLN A 1 110 ? 12.368 -6.352 -0.834 1.00 93.25 110 GLN A N 1
ATOM 801 C CA . GLN A 1 110 ? 13.769 -6.252 -0.410 1.00 93.25 110 GLN A CA 1
ATOM 802 C C . GLN A 1 110 ? 14.604 -7.465 -0.833 1.00 93.25 110 GLN A C 1
ATOM 804 O O . GLN A 1 110 ? 15.764 -7.320 -1.221 1.00 93.25 110 GLN A O 1
ATOM 809 N N . TYR A 1 111 ? 14.023 -8.665 -0.827 1.00 92.31 111 TYR A N 1
ATOM 810 C CA . TYR A 1 111 ? 14.711 -9.873 -1.273 1.00 92.31 111 TYR A CA 1
ATOM 811 C C . TYR A 1 111 ? 15.103 -9.789 -2.751 1.00 92.31 111 TYR A C 1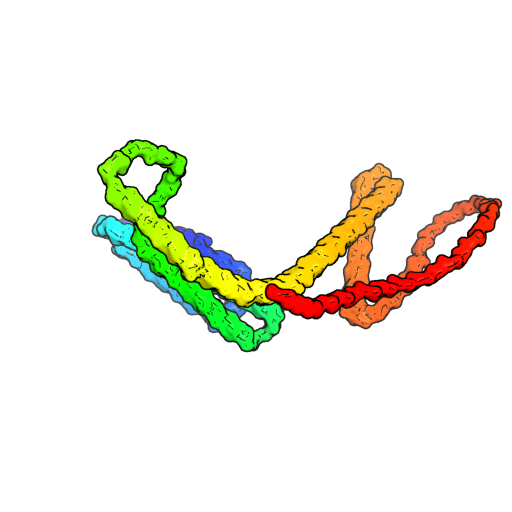
ATOM 813 O O . TYR A 1 111 ? 16.219 -10.165 -3.104 1.00 92.31 111 TYR A O 1
ATOM 821 N N . VAL A 1 112 ? 14.230 -9.251 -3.612 1.00 92.94 112 VAL A N 1
ATOM 822 C CA . VAL A 1 112 ? 14.550 -9.028 -5.033 1.00 92.94 112 VAL A CA 1
ATOM 823 C C . VAL A 1 112 ? 15.691 -8.018 -5.194 1.00 92.94 112 VAL A C 1
ATOM 825 O O . VAL A 1 112 ? 16.525 -8.192 -6.078 1.00 92.94 112 VAL A O 1
ATOM 828 N N . GLN A 1 113 ? 15.772 -7.004 -4.328 1.00 94.44 113 GLN A N 1
ATOM 829 C CA . GLN A 1 113 ? 16.846 -6.005 -4.362 1.00 94.44 113 GLN A CA 1
ATOM 830 C C . GLN A 1 113 ? 18.197 -6.559 -3.876 1.00 94.44 113 GLN A C 1
ATOM 832 O O . GLN A 1 113 ? 19.236 -6.216 -4.437 1.00 94.44 113 GLN A O 1
ATOM 837 N N . HIS A 1 114 ? 18.202 -7.425 -2.858 1.00 92.62 114 HIS A N 1
ATOM 838 C CA . HIS A 1 114 ? 19.432 -7.949 -2.247 1.00 92.62 114 HIS A CA 1
ATOM 839 C C . HIS A 1 114 ? 19.893 -9.315 -2.791 1.00 92.62 114 HIS A C 1
ATOM 841 O O . HIS A 1 114 ? 21.039 -9.709 -2.570 1.00 92.62 114 HIS A O 1
ATOM 847 N N . GLY A 1 115 ? 19.028 -10.063 -3.481 1.00 91.12 115 GLY A N 1
ATOM 848 C CA . GLY A 1 115 ? 19.340 -11.307 -4.202 1.00 91.12 115 GLY A CA 1
ATOM 849 C C . GLY A 1 115 ? 19.647 -12.547 -3.347 1.00 91.12 115 GLY A C 1
ATOM 850 O O . GLY A 1 115 ? 19.492 -13.669 -3.822 1.00 91.12 115 GLY A O 1
ATOM 851 N N . THR A 1 116 ? 20.057 -12.393 -2.085 1.00 93.81 116 THR A N 1
ATOM 852 C CA . THR A 1 116 ? 20.381 -13.504 -1.169 1.00 93.81 116 THR A CA 1
ATOM 853 C C . THR A 1 116 ? 19.920 -13.202 0.251 1.00 93.81 116 THR A C 1
ATOM 855 O O . THR A 1 116 ? 19.869 -12.043 0.647 1.00 93.81 116 THR A O 1
ATOM 858 N N . VAL A 1 117 ? 19.579 -14.227 1.040 1.00 93.69 117 VAL A N 1
ATOM 859 C CA . VAL A 1 117 ? 19.224 -14.047 2.460 1.00 93.69 117 VAL A CA 1
ATOM 860 C C . VAL A 1 117 ? 20.518 -13.870 3.259 1.00 93.69 117 VAL A C 1
ATOM 862 O O . VAL A 1 117 ? 21.352 -14.771 3.279 1.00 93.69 117 VAL A O 1
ATOM 865 N N . GLY A 1 118 ? 20.703 -12.715 3.898 1.00 94.19 118 GLY A N 1
ATOM 866 C CA . GLY A 1 118 ? 21.919 -12.395 4.651 1.00 94.19 118 GLY A CA 1
ATOM 867 C C . GLY A 1 118 ? 21.636 -11.567 5.902 1.00 94.19 118 GLY A C 1
ATOM 868 O O . GLY A 1 118 ? 20.525 -11.582 6.427 1.00 94.19 118 GLY A O 1
ATOM 869 N N . LEU A 1 119 ? 22.633 -10.806 6.365 1.00 96.12 119 LEU A N 1
ATOM 870 C CA . LEU A 1 119 ? 22.514 -9.958 7.561 1.00 96.12 119 LEU A CA 1
ATOM 871 C C . LEU A 1 119 ? 21.350 -8.953 7.462 1.00 96.12 119 LEU A C 1
ATOM 873 O O . LEU A 1 119 ? 20.687 -8.676 8.458 1.00 96.12 119 LEU A O 1
ATOM 877 N N . TRP A 1 120 ? 21.050 -8.458 6.257 1.00 96.00 120 TRP A N 1
ATOM 878 C CA . TRP A 1 120 ? 19.919 -7.557 6.021 1.00 96.00 120 TRP A CA 1
ATOM 879 C C . TRP A 1 120 ? 18.571 -8.193 6.398 1.00 96.00 120 TRP A C 1
ATOM 881 O O . TRP A 1 120 ? 17.703 -7.495 6.906 1.00 96.00 120 TRP A O 1
ATOM 891 N N . ALA A 1 121 ? 18.400 -9.511 6.232 1.00 94.88 121 ALA A N 1
ATOM 892 C CA . ALA A 1 121 ? 17.157 -10.194 6.587 1.00 94.88 121 ALA A CA 1
ATOM 893 C C . ALA A 1 121 ? 16.959 -10.236 8.111 1.00 94.88 121 ALA A C 1
ATOM 895 O O . ALA A 1 121 ? 15.832 -10.144 8.591 1.00 94.88 121 ALA A O 1
ATOM 896 N N . ALA A 1 122 ? 18.051 -10.316 8.879 1.00 95.56 122 ALA A N 1
ATOM 897 C CA . ALA A 1 122 ? 18.002 -10.194 10.334 1.00 95.56 122 ALA A CA 1
ATOM 898 C C . ALA A 1 122 ? 17.634 -8.763 10.766 1.00 95.56 122 ALA A C 1
ATOM 900 O O . ALA A 1 122 ? 16.811 -8.592 11.665 1.00 95.56 122 ALA A O 1
ATOM 901 N N . TYR A 1 123 ? 18.180 -7.741 10.094 1.00 96.56 123 TYR A N 1
ATOM 902 C CA . TYR A 1 123 ? 17.769 -6.347 10.306 1.00 96.56 123 TYR A CA 1
ATOM 903 C C . TYR A 1 123 ? 16.299 -6.121 9.953 1.00 96.56 123 TYR A C 1
ATOM 905 O O . TYR A 1 123 ? 15.582 -5.506 10.737 1.00 96.56 123 TYR A O 1
ATOM 913 N N . PHE A 1 124 ? 15.835 -6.672 8.830 1.00 95.81 124 PHE A N 1
ATOM 914 C CA . PHE A 1 124 ? 14.429 -6.627 8.443 1.00 95.81 124 PHE A CA 1
ATOM 915 C C . PHE A 1 124 ? 13.543 -7.290 9.498 1.00 95.81 124 PHE A C 1
ATOM 917 O O . PHE A 1 124 ? 12.536 -6.719 9.890 1.00 95.81 124 PHE A O 1
ATOM 924 N N . ALA A 1 125 ? 13.921 -8.469 10.002 1.00 92.69 125 ALA A N 1
ATOM 925 C CA . ALA A 1 125 ? 13.158 -9.148 11.045 1.00 92.69 125 ALA A CA 1
ATOM 926 C C . ALA A 1 125 ? 13.068 -8.305 12.328 1.00 92.69 125 ALA A C 1
ATOM 928 O O . ALA A 1 125 ? 11.990 -8.194 12.909 1.00 92.69 125 ALA A O 1
ATOM 929 N N . LEU A 1 126 ? 14.168 -7.671 12.748 1.00 96.00 126 LEU A N 1
ATOM 930 C CA . LEU A 1 126 ? 14.173 -6.763 13.897 1.00 96.00 126 LEU A CA 1
ATOM 931 C C . LEU A 1 126 ? 13.261 -5.552 13.670 1.00 96.00 126 LEU A C 1
ATOM 933 O O . LEU A 1 126 ? 12.401 -5.282 14.509 1.00 96.00 126 LEU A O 1
ATOM 937 N N . ASP A 1 127 ? 13.389 -4.870 12.533 1.00 95.06 127 ASP A N 1
ATOM 938 C CA . ASP A 1 127 ? 12.554 -3.711 12.203 1.00 95.06 127 ASP A CA 1
ATOM 939 C C . ASP A 1 127 ? 11.069 -4.091 12.094 1.00 95.06 127 ASP A C 1
ATOM 941 O O . ASP A 1 127 ? 10.198 -3.455 12.687 1.00 95.06 127 ASP A O 1
ATOM 945 N N . PHE A 1 128 ? 10.775 -5.216 11.441 1.00 93.25 128 PHE A N 1
ATOM 946 C CA . PHE A 1 128 ? 9.431 -5.770 11.350 1.00 93.25 128 PHE A CA 1
ATOM 947 C C . PHE A 1 128 ? 8.848 -6.066 12.736 1.00 93.25 128 PHE A C 1
ATOM 949 O O . PHE A 1 128 ? 7.730 -5.648 13.035 1.00 93.25 128 PHE A O 1
ATOM 956 N N . THR A 1 129 ? 9.600 -6.727 13.625 1.00 91.69 129 THR A N 1
ATOM 957 C CA . THR A 1 129 ? 9.127 -6.991 14.995 1.00 91.69 129 THR A CA 1
ATOM 958 C C . THR A 1 129 ? 8.883 -5.706 15.784 1.00 91.69 129 THR A C 1
ATOM 960 O O . THR A 1 129 ? 7.874 -5.611 16.487 1.00 91.69 129 THR A O 1
ATOM 963 N N . ALA A 1 130 ? 9.734 -4.688 15.625 1.00 92.88 130 ALA A N 1
ATOM 964 C CA . ALA A 1 130 ? 9.531 -3.379 16.236 1.00 92.88 130 ALA A CA 1
ATOM 965 C C . ALA A 1 130 ? 8.247 -2.713 15.709 1.00 92.88 130 ALA A C 1
ATOM 967 O O . ALA A 1 130 ? 7.412 -2.272 16.505 1.00 92.88 130 ALA A O 1
ATOM 968 N N . ASN A 1 131 ? 8.024 -2.726 14.395 1.00 90.69 131 ASN A N 1
ATOM 969 C CA . ASN A 1 131 ? 6.832 -2.162 13.761 1.00 90.69 131 ASN A CA 1
ATOM 970 C C . ASN A 1 131 ? 5.546 -2.887 14.182 1.00 90.69 131 ASN A C 1
ATOM 972 O O . ASN A 1 131 ? 4.571 -2.232 14.569 1.00 90.69 131 ASN A O 1
ATOM 976 N N . VAL A 1 132 ? 5.555 -4.224 14.208 1.00 87.31 132 VAL A N 1
ATOM 977 C CA . VAL A 1 132 ? 4.433 -5.035 14.707 1.00 87.31 132 VAL A CA 1
ATOM 978 C C . VAL A 1 132 ? 4.158 -4.722 16.174 1.00 87.31 132 VAL A C 1
ATOM 980 O O . VAL A 1 132 ? 3.006 -4.493 16.541 1.00 87.31 132 VAL A O 1
ATOM 983 N N . SER A 1 133 ? 5.194 -4.643 17.013 1.00 88.94 133 SER A N 1
ATOM 984 C CA . SER A 1 133 ? 5.024 -4.328 18.435 1.00 88.94 133 SER A CA 1
ATOM 985 C C . SER A 1 133 ? 4.398 -2.946 18.644 1.00 88.94 133 SER A C 1
ATOM 987 O O . SER A 1 133 ? 3.465 -2.808 19.432 1.00 88.94 133 SER A O 1
ATOM 989 N N . ASN A 1 134 ? 4.819 -1.936 17.877 1.00 89.75 134 ASN A N 1
ATOM 990 C CA . ASN A 1 134 ? 4.268 -0.585 17.947 1.00 89.75 134 ASN A CA 1
ATOM 991 C C . ASN A 1 134 ? 2.802 -0.556 17.490 1.00 89.75 134 ASN A C 1
ATOM 993 O O . ASN A 1 134 ? 1.966 0.104 18.107 1.00 89.75 134 ASN A O 1
ATOM 997 N N . TYR A 1 135 ? 2.453 -1.319 16.452 1.00 84.44 135 TYR A N 1
ATOM 998 C CA . TYR A 1 135 ? 1.067 -1.468 16.012 1.00 84.44 135 TYR A CA 1
ATOM 999 C C . TYR A 1 135 ? 0.190 -2.174 17.046 1.00 84.44 135 TYR A C 1
ATOM 1001 O O . TYR A 1 135 ? -0.906 -1.690 17.333 1.00 84.44 135 TYR A O 1
ATOM 1009 N N . VAL A 1 136 ? 0.670 -3.270 17.640 1.00 82.19 136 VAL A N 1
ATOM 1010 C CA . VAL A 1 136 ? -0.040 -3.990 18.707 1.00 82.19 136 VAL A CA 1
ATOM 1011 C C . VAL A 1 136 ? -0.221 -3.084 19.921 1.00 82.19 136 VAL A C 1
ATOM 1013 O O . VAL A 1 136 ? -1.330 -2.984 20.436 1.00 82.19 136 VAL A O 1
ATOM 1016 N N . LEU A 1 137 ? 0.815 -2.348 20.332 1.00 83.56 137 LEU A N 1
ATOM 1017 C CA . LEU A 1 137 ? 0.730 -1.379 21.424 1.00 83.56 137 LEU A CA 1
ATOM 1018 C C . LEU A 1 137 ? -0.278 -0.270 21.108 1.00 83.56 137 LEU A C 1
ATOM 1020 O O . LEU A 1 137 ? -1.148 0.016 21.924 1.00 83.56 137 LEU A O 1
ATOM 1024 N N . ARG A 1 138 ? -0.250 0.318 19.909 1.00 82.69 138 ARG A N 1
ATOM 1025 C CA . ARG A 1 138 ? -1.238 1.334 19.501 1.00 82.69 138 ARG A CA 1
ATOM 1026 C C . ARG A 1 138 ? -2.657 0.773 19.442 1.00 82.69 138 ARG A C 1
ATOM 1028 O O . ARG A 1 138 ? -3.597 1.472 19.819 1.00 82.69 138 ARG A O 1
ATOM 1035 N N . GLY A 1 139 ? -2.811 -0.465 18.980 1.00 74.94 139 GLY A N 1
ATOM 1036 C CA . GLY A 1 139 ? -4.083 -1.178 18.902 1.00 74.94 139 GLY A CA 1
ATOM 1037 C C . GLY A 1 139 ? -4.649 -1.535 20.274 1.00 74.94 139 GLY A C 1
ATOM 1038 O O . GLY A 1 139 ? -5.846 -1.380 20.477 1.00 74.94 139 GLY A O 1
ATOM 1039 N N . LEU A 1 140 ? -3.802 -1.935 21.224 1.00 74.62 140 LEU A N 1
ATOM 1040 C CA . LEU A 1 140 ? -4.184 -2.278 22.597 1.00 74.62 140 LEU A CA 1
ATOM 1041 C C . LEU A 1 140 ? -4.445 -1.030 23.456 1.00 74.62 140 LEU A C 1
ATOM 1043 O O . LEU A 1 140 ? -5.336 -1.024 24.302 1.00 74.62 140 LEU A O 1
ATOM 1047 N N . VAL A 1 141 ? -3.698 0.051 23.221 1.00 74.88 141 VAL A N 1
ATOM 1048 C CA . VAL A 1 141 ? -3.816 1.306 23.981 1.00 74.88 141 VAL A CA 1
ATOM 1049 C C . VAL A 1 141 ? -4.976 2.177 23.476 1.00 74.88 141 VAL A C 1
ATOM 1051 O O . VAL A 1 141 ? -5.564 2.927 24.254 1.00 74.88 141 VAL A O 1
ATOM 1054 N N . ARG A 1 142 ? -5.378 2.068 22.200 1.00 65.50 142 ARG A N 1
ATOM 1055 C CA . ARG A 1 142 ? -6.543 2.794 21.654 1.00 65.50 142 ARG A CA 1
ATOM 1056 C C . ARG A 1 142 ? -7.880 2.512 22.363 1.00 65.50 142 ARG A C 1
ATOM 1058 O O . ARG A 1 142 ? -8.548 3.492 22.678 1.00 65.50 142 ARG A O 1
ATOM 1065 N N . PRO A 1 143 ? -8.295 1.262 22.643 1.00 57.09 143 PRO A N 1
ATOM 1066 C CA . PRO A 1 143 ? -9.559 0.982 23.328 1.00 57.09 143 PRO A CA 1
ATOM 1067 C C . PRO A 1 143 ? -9.538 1.354 24.818 1.00 57.09 143 PRO A C 1
ATOM 1069 O O . PRO A 1 143 ? -10.599 1.470 25.422 1.00 57.09 143 PRO A O 1
ATOM 1072 N N . LEU A 1 144 ? -8.356 1.588 25.404 1.00 53.00 144 LEU A N 1
ATOM 1073 C CA . LEU A 1 144 ? -8.207 2.114 26.766 1.00 53.00 144 LEU A CA 1
ATOM 1074 C C . LEU A 1 144 ? -8.268 3.643 26.834 1.00 53.00 144 LEU A C 1
ATOM 1076 O O . LEU A 1 144 ? -8.268 4.202 27.932 1.00 53.00 144 LEU A O 1
ATOM 1080 N N . ARG A 1 145 ? -8.402 4.339 25.695 1.00 46.28 145 ARG A N 1
ATOM 1081 C CA . ARG A 1 145 ? -8.927 5.706 25.698 1.00 46.28 145 ARG A CA 1
ATOM 1082 C C . ARG A 1 145 ? -10.416 5.626 26.023 1.00 46.28 145 ARG A C 1
ATOM 1084 O O . ARG A 1 145 ? -11.260 5.701 25.133 1.00 46.28 145 ARG A O 1
ATOM 1091 N N . VAL A 1 146 ? -10.713 5.458 27.318 1.00 47.00 146 VAL A N 1
ATOM 1092 C CA . VAL A 1 146 ? -11.956 5.921 27.951 1.00 47.00 146 VAL A CA 1
ATOM 1093 C C . VAL A 1 146 ? -12.331 7.199 27.235 1.00 47.00 146 VAL A C 1
ATOM 1095 O O . VAL A 1 146 ? -11.476 8.078 27.161 1.00 47.00 146 VAL A O 1
ATOM 1098 N N . ALA A 1 147 ? -13.523 7.226 26.639 1.00 41.53 147 ALA A N 1
ATOM 1099 C CA . ALA A 1 147 ? -14.036 8.293 25.796 1.00 41.53 147 ALA A CA 1
ATOM 1100 C C . ALA A 1 147 ? -13.657 9.673 26.347 1.00 41.53 147 ALA A C 1
ATOM 1102 O O . ALA A 1 147 ? -14.384 10.284 27.123 1.00 41.53 147 ALA A O 1
ATOM 1103 N N . TYR A 1 148 ? -12.490 10.162 25.942 1.00 44.16 148 TYR A N 1
ATOM 1104 C CA . TYR A 1 148 ? -12.176 11.562 26.000 1.00 44.16 148 TYR A CA 1
ATOM 1105 C C . TYR A 1 148 ? -12.947 12.079 24.806 1.00 44.16 148 TYR A C 1
ATOM 1107 O O . TYR A 1 148 ? -12.451 12.017 23.680 1.00 44.16 148 TYR A O 1
ATOM 1115 N N . GLU A 1 149 ? -14.217 12.434 25.032 1.00 35.22 149 GLU A N 1
ATOM 1116 C CA . GLU A 1 149 ? -14.913 13.291 24.089 1.00 35.22 149 GLU A CA 1
ATOM 1117 C C . GLU A 1 149 ? -13.951 14.447 23.831 1.00 35.22 149 GLU A C 1
ATOM 1119 O O . GLU A 1 149 ? -13.596 15.160 24.777 1.00 35.22 149 GLU A O 1
ATOM 1124 N N . PRO A 1 150 ? -13.443 14.609 22.599 1.00 42.62 150 PRO A N 1
ATOM 1125 C CA . PRO A 1 150 ? -12.772 15.840 22.269 1.00 42.62 150 PRO A CA 1
ATOM 1126 C C . PRO A 1 150 ? -13.847 16.899 22.463 1.00 42.62 150 PRO A C 1
ATOM 1128 O O . PRO A 1 150 ? -14.806 16.953 21.693 1.00 42.62 150 PRO A O 1
ATOM 1131 N N . ARG A 1 151 ? -13.734 17.664 23.556 1.00 43.94 151 ARG A N 1
ATOM 1132 C CA . ARG A 1 151 ? -14.528 18.862 23.793 1.00 43.94 151 ARG A CA 1
ATOM 1133 C C . ARG A 1 151 ? -14.414 19.655 22.508 1.00 43.94 151 ARG A C 1
ATOM 1135 O O . ARG A 1 151 ? -13.343 20.166 22.192 1.00 43.94 151 ARG A O 1
ATOM 1142 N N . ARG A 1 152 ? -15.497 19.608 21.737 1.00 38.00 152 ARG A N 1
ATOM 1143 C CA . ARG A 1 152 ? -15.659 20.247 20.444 1.00 38.00 152 ARG A CA 1
ATOM 1144 C C . ARG A 1 152 ? -15.109 21.655 20.616 1.00 38.00 152 ARG 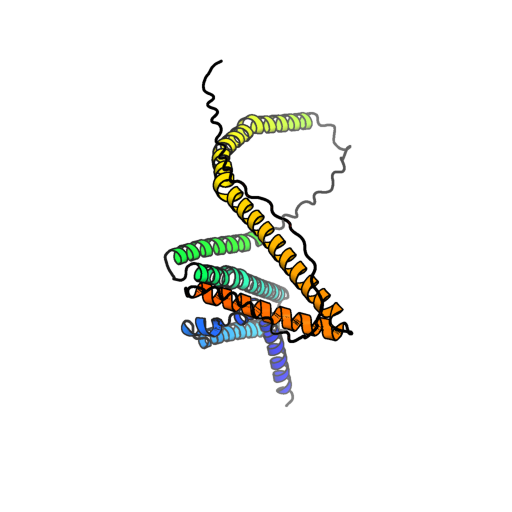A C 1
ATOM 1146 O O . ARG A 1 152 ? -15.586 22.383 21.485 1.00 38.00 152 ARG A O 1
ATOM 1153 N N . GLU A 1 153 ? -14.056 21.982 19.874 1.00 46.81 153 GLU A N 1
ATOM 1154 C CA . GLU A 1 153 ? -13.631 23.362 19.695 1.00 46.81 153 GLU A CA 1
ATOM 1155 C C . GLU A 1 153 ? -14.804 24.064 19.013 1.00 46.81 153 GLU A C 1
ATOM 1157 O O . GLU A 1 153 ? -14.953 24.063 17.792 1.00 46.81 153 GLU A O 1
ATOM 1162 N N . GLU A 1 154 ? -15.731 24.551 19.837 1.00 45.16 154 GLU A N 1
ATOM 1163 C CA . GLU A 1 154 ? -16.694 25.543 19.426 1.00 45.16 154 GLU A CA 1
ATOM 1164 C C . GLU A 1 154 ? -15.893 26.739 18.947 1.00 45.16 154 GLU A C 1
ATOM 1166 O O . GLU A 1 154 ? -15.018 27.270 19.640 1.00 45.16 154 GLU A O 1
ATOM 1171 N N . ALA A 1 155 ? -16.189 27.090 17.702 1.00 44.38 155 ALA A N 1
ATOM 1172 C CA . ALA A 1 155 ? -15.744 28.290 17.053 1.00 44.38 155 ALA A CA 1
ATOM 1173 C C . ALA A 1 155 ? -15.776 29.463 18.031 1.00 44.38 155 ALA A C 1
ATOM 1175 O O . ALA A 1 155 ? -16.721 29.668 18.791 1.00 44.38 155 ALA A O 1
ATOM 1176 N N . THR A 1 156 ? -14.699 30.223 17.967 1.00 46.94 156 THR A N 1
ATOM 1177 C CA . THR A 1 156 ? -14.428 31.455 18.680 1.00 46.94 156 THR A CA 1
ATOM 1178 C C . THR A 1 156 ? -15.555 32.472 18.471 1.00 46.94 156 THR A C 1
ATOM 1180 O O . THR A 1 156 ? -15.452 33.376 17.651 1.00 46.94 156 THR A O 1
ATOM 1183 N N . THR A 1 157 ? -16.637 32.370 19.234 1.00 42.03 157 THR A N 1
ATOM 1184 C CA . THR A 1 157 ? -17.399 33.547 19.645 1.00 42.03 157 THR A CA 1
ATOM 1185 C C . THR A 1 157 ? -16.703 34.109 20.877 1.00 42.03 157 THR A C 1
ATOM 1187 O O . THR A 1 157 ? -16.589 33.392 21.875 1.00 42.03 157 THR A O 1
ATOM 1190 N N . PRO A 1 158 ? -16.206 35.358 20.851 1.00 45.56 158 PRO A N 1
ATOM 1191 C CA . PRO A 1 158 ? -15.769 36.011 22.068 1.00 45.56 158 PRO A CA 1
ATOM 1192 C C . PRO A 1 158 ? -17.006 36.174 22.949 1.00 45.56 158 PRO A C 1
ATOM 1194 O O . PRO A 1 158 ? -17.824 37.062 22.730 1.00 45.56 158 PRO A O 1
ATOM 1197 N N . ALA A 1 159 ? -17.153 35.289 23.933 1.00 45.03 159 ALA A N 1
ATOM 1198 C CA . ALA A 1 159 ? -18.031 35.501 25.068 1.00 45.03 159 ALA A CA 1
ATOM 1199 C C . ALA A 1 159 ? -17.445 36.658 25.888 1.00 45.03 159 ALA A C 1
ATOM 1201 O O . ALA A 1 159 ? -16.769 36.481 26.900 1.00 45.03 159 ALA A O 1
ATOM 1202 N N . SER A 1 160 ? -17.665 37.873 25.398 1.00 50.72 160 SER A N 1
ATOM 1203 C CA . SER A 1 160 ? -17.846 39.015 26.266 1.00 50.72 160 SER A CA 1
ATOM 1204 C C . SER A 1 160 ? -19.055 38.730 27.162 1.00 50.72 160 SER A C 1
ATOM 1206 O O . SER A 1 160 ? -20.044 38.146 26.728 1.00 50.72 160 SER A O 1
ATOM 1208 N N . SER A 1 161 ? -18.968 39.180 28.414 1.00 50.72 161 SER A N 1
ATOM 1209 C CA . SER A 1 161 ? -20.090 39.283 29.353 1.00 50.72 161 SER A CA 1
ATOM 1210 C C . SER A 1 161 ? -20.555 37.990 30.046 1.00 50.72 161 SER A C 1
ATOM 1212 O O . SER A 1 161 ? -21.662 37.517 29.812 1.00 50.72 161 SER A O 1
ATOM 1214 N N . ALA A 1 162 ? -19.770 37.504 31.013 1.00 48.28 162 ALA A N 1
ATOM 1215 C CA . ALA A 1 162 ? -20.269 37.203 32.367 1.00 48.28 162 ALA A CA 1
ATOM 1216 C C . ALA A 1 162 ? -19.096 36.795 33.275 1.00 48.28 162 ALA A C 1
ATOM 1218 O O . ALA A 1 162 ? -18.528 35.721 33.113 1.00 48.28 162 ALA A O 1
ATOM 1219 N N . GLY A 1 163 ? -18.729 37.657 34.229 1.00 52.25 163 GLY A N 1
ATOM 1220 C CA . GLY A 1 163 ? -17.722 37.341 35.254 1.00 52.25 163 GLY A CA 1
ATOM 1221 C C . GLY A 1 163 ? -16.527 38.295 35.339 1.00 52.25 163 GLY A C 1
ATOM 1222 O O . GLY A 1 163 ? -15.472 37.907 35.830 1.00 52.25 163 GLY A O 1
ATOM 1223 N N . SER A 1 164 ? -16.665 39.541 34.884 1.00 56.44 164 SER A N 1
ATOM 1224 C CA . SER A 1 164 ? -15.800 40.631 35.347 1.00 56.44 164 SER A CA 1
ATOM 1225 C C . SER A 1 164 ? -16.304 41.084 36.712 1.00 56.44 164 SER A C 1
ATOM 1227 O O . SER A 1 164 ? -17.109 42.002 36.743 1.00 56.44 164 SER A O 1
ATOM 1229 N N . ASP A 1 165 ? -15.896 40.428 37.802 1.00 57.62 165 ASP A N 1
ATOM 1230 C CA . ASP A 1 165 ? -15.903 41.074 39.132 1.00 57.62 165 ASP A CA 1
ATOM 1231 C C . ASP A 1 165 ? -15.145 40.304 40.221 1.00 57.62 165 ASP A C 1
ATOM 1233 O O . ASP A 1 165 ? -15.456 40.378 41.405 1.00 57.62 165 ASP A O 1
ATOM 1237 N N . MET A 1 166 ? -14.092 39.569 39.851 1.00 69.25 166 MET A N 1
ATOM 1238 C CA . MET A 1 166 ? -13.118 39.111 40.843 1.00 69.25 166 MET A CA 1
ATOM 1239 C C . MET A 1 166 ? -11.720 39.598 40.452 1.00 69.25 166 MET A C 1
ATOM 1241 O O . MET A 1 166 ? -11.048 38.938 39.652 1.00 69.25 166 MET A O 1
ATOM 1245 N N . PRO A 1 167 ? -11.263 40.753 40.985 1.00 73.44 167 PRO A N 1
ATOM 1246 C CA . PRO A 1 167 ? -9.952 41.326 40.660 1.00 73.44 167 PRO A CA 1
ATOM 1247 C C . PRO A 1 167 ? -8.804 40.339 40.922 1.00 73.44 167 PRO A C 1
ATOM 1249 O O . PRO A 1 167 ? -7.846 40.281 40.152 1.00 73.44 167 PRO A O 1
ATOM 1252 N N . HIS A 1 168 ? -8.965 39.460 41.911 1.00 74.94 168 HIS A N 1
ATOM 1253 C CA . HIS A 1 168 ? -7.998 38.413 42.239 1.00 74.94 168 HIS A CA 1
ATOM 1254 C C . HIS A 1 168 ? -7.808 37.368 41.128 1.00 74.94 168 HIS A C 1
ATOM 1256 O O . HIS A 1 168 ? -6.692 36.898 40.922 1.00 74.94 168 HIS A O 1
ATOM 1262 N N . LEU A 1 169 ? -8.848 37.032 40.353 1.00 78.44 169 LEU A N 1
ATOM 1263 C CA . LEU A 1 169 ? -8.708 36.106 39.219 1.00 78.44 169 LEU A CA 1
ATOM 1264 C C . LEU A 1 169 ? -7.942 36.742 38.057 1.00 78.44 169 LEU A C 1
ATOM 1266 O O . LEU A 1 169 ? -7.206 36.053 37.348 1.00 78.44 169 LEU A O 1
ATOM 1270 N N . ARG A 1 170 ? -8.072 38.060 37.875 1.00 82.00 170 ARG A N 1
ATOM 1271 C CA . ARG A 1 170 ? -7.315 38.802 36.863 1.00 82.00 170 ARG A CA 1
ATOM 1272 C C . ARG A 1 170 ? -5.834 38.870 37.229 1.00 82.00 170 ARG A C 1
ATOM 1274 O O . ARG A 1 170 ? -4.995 38.652 36.360 1.00 82.00 170 ARG A O 1
ATOM 1281 N N . GLU A 1 171 ? -5.514 39.097 38.501 1.00 84.38 171 GLU A N 1
ATOM 1282 C CA . GLU A 1 171 ? -4.134 39.048 38.998 1.00 84.38 171 GLU A CA 1
ATOM 1283 C C . GLU A 1 171 ? -3.527 37.648 38.860 1.00 84.38 171 GLU A C 1
ATOM 1285 O O . GLU A 1 171 ? -2.431 37.526 38.321 1.00 84.38 171 GLU A O 1
ATOM 1290 N N . LEU A 1 172 ? -4.262 36.590 39.228 1.00 84.06 172 LEU A N 1
ATOM 1291 C CA . LEU A 1 172 ? -3.835 35.193 39.047 1.00 84.06 172 LEU A CA 1
ATOM 1292 C C . LEU A 1 172 ? -3.620 34.818 37.578 1.00 84.06 172 LEU A C 1
ATOM 1294 O O . LEU A 1 172 ? -2.660 34.129 37.232 1.00 84.06 172 LEU A O 1
ATOM 1298 N N . THR A 1 173 ? -4.494 35.286 36.692 1.00 87.06 173 THR A N 1
ATOM 1299 C CA . THR A 1 173 ? -4.350 35.052 35.251 1.00 87.06 173 THR A CA 1
ATOM 1300 C C . THR A 1 173 ? -3.129 35.790 34.707 1.00 87.06 173 THR A C 1
ATOM 1302 O O . THR A 1 173 ? -2.363 35.234 33.921 1.00 87.06 173 THR A O 1
ATOM 1305 N N . ASN A 1 174 ? -2.896 37.023 35.160 1.00 87.06 174 ASN A N 1
ATOM 1306 C CA . ASN A 1 174 ? -1.737 37.810 34.757 1.00 87.06 174 ASN A CA 1
ATOM 1307 C C . ASN A 1 174 ? -0.423 37.209 35.272 1.00 87.06 174 ASN A C 1
ATOM 1309 O O . ASN A 1 174 ? 0.524 37.112 34.496 1.00 87.06 174 ASN A O 1
ATOM 1313 N N . THR A 1 175 ? -0.362 36.749 36.525 1.00 90.81 175 THR A N 1
ATOM 1314 C CA . THR A 1 175 ? 0.831 36.089 37.081 1.00 90.81 175 THR A CA 1
ATOM 1315 C C . THR A 1 175 ? 1.089 34.742 36.421 1.00 90.81 175 THR A C 1
ATOM 1317 O O . THR A 1 175 ? 2.229 34.453 36.071 1.00 90.81 175 THR A O 1
ATOM 1320 N N . THR A 1 176 ? 0.047 33.955 36.142 1.00 91.38 176 THR A N 1
ATOM 1321 C CA . THR A 1 176 ? 0.177 32.688 35.404 1.00 91.38 176 THR A CA 1
ATOM 1322 C C . THR A 1 176 ? 0.698 32.923 33.987 1.00 91.38 176 THR A C 1
ATOM 1324 O O . THR A 1 176 ? 1.598 32.222 33.526 1.00 91.38 176 THR A O 1
ATOM 1327 N N . ASN A 1 177 ? 0.187 33.944 33.295 1.00 91.00 177 ASN A N 1
ATOM 1328 C CA . ASN A 1 177 ? 0.655 34.297 31.957 1.00 91.00 177 ASN A CA 1
ATOM 1329 C C . ASN A 1 177 ? 2.079 34.868 31.966 1.00 91.00 177 ASN A C 1
ATOM 1331 O O . ASN A 1 177 ? 2.860 34.559 31.065 1.00 91.00 177 ASN A O 1
ATOM 1335 N N . ALA A 1 178 ? 2.436 35.667 32.974 1.00 91.06 178 ALA A N 1
ATOM 1336 C CA . ALA A 1 178 ? 3.791 36.180 33.150 1.00 91.06 178 ALA A CA 1
ATOM 1337 C C . ALA A 1 178 ? 4.783 35.045 33.437 1.00 91.06 178 ALA A C 1
ATOM 1339 O O . ALA A 1 178 ? 5.811 34.964 32.773 1.00 91.06 178 ALA A O 1
ATOM 1340 N N . LEU A 1 179 ? 4.437 34.117 34.335 1.00 91.75 179 LEU A N 1
ATOM 1341 C CA . LEU A 1 179 ? 5.253 32.943 34.644 1.00 91.75 179 LEU A CA 1
ATOM 1342 C C . LEU A 1 179 ? 5.404 32.031 33.424 1.00 91.75 179 LEU A C 1
ATOM 1344 O O . LEU A 1 179 ? 6.503 31.576 33.127 1.00 91.75 179 LEU A O 1
ATOM 1348 N N . ARG A 1 180 ? 4.324 31.800 32.670 1.00 90.69 180 ARG A N 1
ATOM 1349 C CA . ARG A 1 180 ? 4.379 31.025 31.424 1.00 90.69 180 ARG A CA 1
ATOM 1350 C C . ARG A 1 180 ? 5.325 31.662 30.408 1.00 90.69 180 ARG A C 1
ATOM 1352 O O . ARG A 1 180 ? 6.087 30.941 29.768 1.00 90.69 180 ARG A O 1
ATOM 1359 N N . ARG A 1 181 ? 5.284 32.990 30.256 1.00 91.25 181 ARG A N 1
ATOM 1360 C CA . ARG A 1 181 ? 6.220 33.713 29.385 1.00 91.25 181 ARG A CA 1
ATOM 1361 C C . ARG A 1 181 ? 7.653 33.606 29.888 1.00 91.25 181 ARG A C 1
ATOM 1363 O O . ARG A 1 181 ? 8.514 33.310 29.075 1.00 91.25 181 ARG A O 1
ATOM 1370 N N . ASP A 1 182 ? 7.888 33.773 31.188 1.00 92.62 182 ASP A N 1
ATOM 1371 C CA . ASP A 1 182 ? 9.231 33.695 31.779 1.00 92.62 182 ASP A CA 1
ATOM 1372 C C . ASP A 1 182 ? 9.830 32.286 31.654 1.00 92.62 182 ASP A C 1
ATOM 1374 O O . ASP A 1 182 ? 10.994 32.130 31.300 1.00 92.62 182 ASP A O 1
ATOM 1378 N N . ILE A 1 183 ? 9.022 31.237 31.848 1.00 88.75 183 ILE A N 1
ATOM 1379 C CA . ILE A 1 183 ? 9.451 29.851 31.611 1.00 88.75 183 ILE A CA 1
ATOM 1380 C C . ILE A 1 183 ? 9.769 29.635 30.128 1.00 88.75 183 ILE A C 1
ATOM 1382 O O . ILE A 1 183 ? 10.781 29.018 29.788 1.00 88.75 183 ILE A O 1
ATOM 1386 N N . SER A 1 184 ? 8.921 30.148 29.235 1.00 89.06 184 SER A N 1
ATOM 1387 C CA . SER A 1 184 ? 9.124 30.001 27.796 1.00 89.06 184 SER A CA 1
ATOM 1388 C C . SER A 1 184 ? 10.392 30.707 27.318 1.00 89.06 184 SER A C 1
ATOM 1390 O O . SER A 1 184 ? 11.175 30.103 26.592 1.00 89.06 184 SER A O 1
ATOM 1392 N N . SER A 1 185 ? 10.625 31.948 27.743 1.00 91.62 185 SER A N 1
ATOM 1393 C CA . SER A 1 185 ? 11.780 32.734 27.306 1.00 91.62 185 SER A CA 1
ATOM 1394 C C . SER A 1 185 ? 13.088 32.287 27.961 1.00 91.62 185 SER A C 1
ATOM 1396 O O . SER A 1 185 ? 14.130 32.333 27.316 1.00 91.62 185 SER A O 1
ATOM 1398 N N . LYS A 1 186 ? 13.071 31.829 29.223 1.00 89.75 186 LYS A N 1
ATOM 1399 C CA . LYS A 1 186 ? 14.302 31.406 29.921 1.00 89.75 186 LYS A CA 1
ATOM 1400 C C . LYS A 1 186 ? 14.713 29.969 29.656 1.00 89.75 186 LYS A C 1
ATOM 1402 O O . LYS A 1 186 ? 15.902 29.677 29.707 1.00 89.75 186 LYS A O 1
ATOM 1407 N N . TYR A 1 187 ? 13.760 29.072 29.418 1.00 85.19 187 TYR A N 1
ATOM 1408 C CA . TYR A 1 187 ? 14.064 27.646 29.301 1.00 85.19 187 TYR A CA 1
ATOM 1409 C C . TYR A 1 187 ? 13.707 27.093 27.927 1.00 85.19 187 TYR A C 1
ATOM 1411 O O . TYR A 1 187 ? 14.523 26.415 27.319 1.00 85.19 187 TYR A O 1
ATOM 1419 N N . ILE A 1 188 ? 12.525 27.403 27.393 1.00 84.94 188 ILE A N 1
ATOM 1420 C CA . ILE A 1 188 ? 12.070 26.767 26.148 1.00 84.94 188 ILE A CA 1
ATOM 1421 C C . ILE A 1 188 ? 12.810 27.329 24.930 1.00 84.94 188 ILE A C 1
ATOM 1423 O O . ILE A 1 188 ? 13.326 26.558 24.123 1.00 84.94 188 ILE A O 1
ATOM 1427 N N . GLU A 1 189 ? 12.883 28.652 24.788 1.00 86.81 189 GLU A N 1
ATOM 1428 C CA . GLU A 1 189 ? 13.548 29.294 23.647 1.00 86.81 189 GLU A CA 1
ATOM 1429 C C . GLU A 1 189 ? 15.056 29.004 23.588 1.00 86.81 189 GLU A C 1
ATOM 1431 O O . GLU A 1 189 ? 15.519 28.599 22.518 1.00 86.81 189 GLU A O 1
ATOM 1436 N N . PRO A 1 190 ? 15.828 29.096 24.690 1.00 86.62 190 PRO A N 1
ATOM 1437 C CA . PRO A 1 190 ? 17.255 28.790 24.656 1.00 86.62 190 PRO A CA 1
ATOM 1438 C C . PRO A 1 190 ? 17.525 27.317 24.355 1.00 86.62 190 PRO A C 1
ATOM 1440 O O . PRO A 1 190 ? 18.396 27.012 23.545 1.00 86.62 190 PRO A O 1
ATOM 1443 N N . THR A 1 191 ? 16.752 26.393 24.937 1.00 83.81 191 THR A N 1
ATOM 1444 C CA . THR A 1 191 ? 16.894 24.963 24.634 1.00 83.81 191 THR A CA 1
ATOM 1445 C C . THR A 1 191 ? 16.530 24.662 23.184 1.00 83.81 191 THR A C 1
ATOM 1447 O O . THR A 1 191 ? 17.229 23.892 22.532 1.00 83.81 191 THR A O 1
ATOM 1450 N N . ARG A 1 192 ? 15.484 25.293 22.639 1.00 85.19 192 ARG A N 1
ATOM 1451 C CA . ARG A 1 192 ? 15.119 25.132 21.227 1.00 85.19 192 ARG A CA 1
ATOM 1452 C C . ARG A 1 192 ? 16.202 25.674 20.298 1.00 85.19 192 ARG A C 1
ATOM 1454 O O . ARG A 1 192 ? 16.559 24.988 19.352 1.00 85.19 192 ARG A O 1
ATOM 1461 N N . SER A 1 193 ? 16.733 26.859 20.590 1.00 88.06 193 SER A N 1
ATOM 1462 C CA . SER A 1 193 ? 17.832 27.469 19.834 1.00 88.06 193 SER A CA 1
ATOM 1463 C C . SER A 1 193 ? 19.091 26.597 19.861 1.00 88.06 193 SER A C 1
ATOM 1465 O O . SER A 1 193 ? 19.694 26.345 18.823 1.00 88.06 193 SER A O 1
ATOM 1467 N N . MET A 1 194 ? 19.439 26.049 21.030 1.00 86.31 194 MET A N 1
ATOM 1468 C CA . MET A 1 194 ? 20.568 25.131 21.178 1.00 86.31 194 MET A CA 1
ATOM 1469 C C . MET A 1 194 ? 20.353 23.835 20.390 1.00 86.31 194 MET A C 1
ATOM 1471 O O . MET A 1 194 ? 21.260 23.374 19.713 1.00 86.31 194 MET A O 1
ATOM 1475 N N . ILE A 1 195 ? 19.159 23.242 20.442 1.00 85.94 195 ILE A N 1
ATOM 1476 C CA . ILE A 1 195 ? 18.852 22.042 19.652 1.00 85.94 195 ILE A CA 1
ATOM 1477 C C . ILE A 1 195 ? 18.937 22.349 18.152 1.00 85.94 195 ILE A C 1
ATOM 1479 O O . ILE A 1 195 ? 19.546 21.581 17.411 1.00 85.94 195 ILE A O 1
ATOM 1483 N N . GLU A 1 196 ? 18.368 23.470 17.707 1.0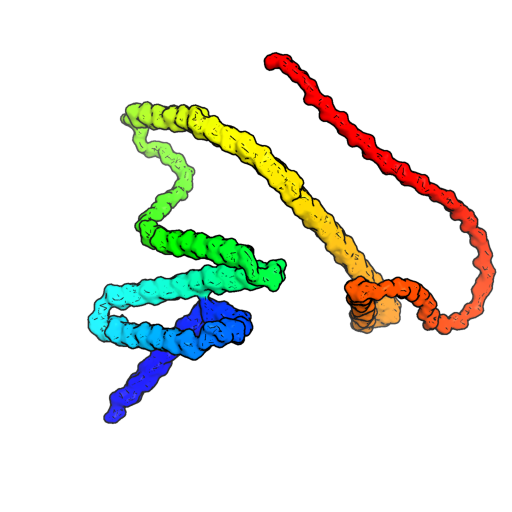0 88.00 196 GLU A N 1
ATOM 1484 C CA . GLU A 1 196 ? 18.389 23.862 16.297 1.00 88.00 196 GLU A CA 1
ATOM 1485 C C . GLU A 1 196 ? 19.823 24.096 15.804 1.00 88.00 196 GLU A C 1
ATOM 1487 O O . GLU A 1 196 ? 20.168 23.630 14.723 1.00 88.00 196 GLU A O 1
ATOM 1492 N N . SER A 1 197 ? 20.697 24.706 16.613 1.00 90.62 197 SER A N 1
ATOM 1493 C CA . SER A 1 197 ? 22.092 24.951 16.224 1.00 90.62 197 SER A CA 1
ATOM 1494 C C . SER A 1 197 ? 22.920 23.670 16.061 1.00 90.62 197 SER A C 1
ATOM 1496 O O . SER A 1 197 ? 23.825 23.630 15.229 1.00 90.62 197 SER A O 1
ATOM 1498 N N . TYR A 1 198 ? 22.595 22.594 16.787 1.00 82.88 198 TYR A N 1
ATOM 1499 C CA . TYR A 1 198 ? 23.202 21.276 16.554 1.00 82.88 198 TYR A CA 1
ATOM 1500 C C . TYR A 1 198 ? 22.603 20.548 15.344 1.00 82.88 198 TYR A C 1
ATOM 1502 O O . TYR A 1 198 ? 23.282 19.739 14.704 1.00 82.88 198 TYR A O 1
ATOM 1510 N N . LEU A 1 199 ? 21.336 20.811 15.024 1.00 85.81 199 LEU A N 1
ATOM 1511 C CA . LEU A 1 199 ? 20.630 20.138 13.937 1.00 85.81 199 LEU A CA 1
ATOM 1512 C C . LEU A 1 199 ? 20.848 20.804 12.576 1.00 85.81 199 LEU A C 1
ATOM 1514 O O . LEU A 1 199 ? 20.919 20.086 11.579 1.00 85.81 199 LEU A O 1
ATOM 1518 N N . GLU A 1 200 ? 21.009 22.125 12.510 1.00 88.50 200 GLU A N 1
ATOM 1519 C CA . GLU A 1 200 ? 21.205 22.864 11.255 1.00 88.50 200 GLU A CA 1
ATOM 1520 C C . GLU A 1 200 ? 22.382 22.351 10.408 1.00 88.50 200 GLU A C 1
ATOM 1522 O O . GLU A 1 200 ? 22.176 22.097 9.218 1.00 88.50 200 GLU A O 1
ATOM 1527 N N . PRO A 1 201 ? 23.591 22.113 10.959 1.00 86.62 201 PRO A N 1
ATOM 1528 C CA . PRO A 1 201 ? 24.713 21.582 10.183 1.00 86.62 201 PRO A CA 1
ATOM 1529 C C . PRO A 1 201 ? 24.417 20.196 9.601 1.00 86.62 201 PRO A C 1
ATOM 1531 O O . PRO A 1 201 ? 24.812 19.867 8.485 1.00 86.62 201 PRO A O 1
ATOM 1534 N N . THR A 1 202 ? 23.685 19.371 10.352 1.00 84.19 202 THR A N 1
ATOM 1535 C CA . THR A 1 202 ? 23.301 18.027 9.908 1.00 84.19 202 THR A CA 1
ATOM 1536 C C . THR A 1 202 ? 22.238 18.108 8.816 1.00 84.19 202 THR A C 1
ATOM 1538 O O . THR A 1 202 ? 22.339 17.423 7.801 1.00 84.19 202 THR A O 1
ATOM 1541 N N . ARG A 1 203 ? 21.243 18.983 8.990 1.00 87.81 203 ARG A N 1
ATOM 1542 C CA . ARG A 1 203 ? 20.178 19.227 8.016 1.00 87.81 203 ARG A CA 1
ATOM 1543 C C . ARG A 1 203 ? 20.741 19.754 6.700 1.00 87.81 203 ARG A C 1
ATOM 1545 O O . ARG A 1 203 ? 20.441 19.188 5.656 1.00 87.81 203 ARG A O 1
ATOM 1552 N N . THR A 1 204 ? 21.594 20.773 6.759 1.00 89.94 204 THR A N 1
ATOM 1553 C CA . THR A 1 204 ? 22.251 21.356 5.579 1.00 89.94 204 THR A CA 1
ATOM 1554 C C . THR A 1 204 ? 23.145 20.343 4.871 1.00 89.94 204 THR A C 1
ATOM 1556 O O . THR A 1 204 ? 23.106 20.255 3.646 1.00 89.94 204 THR A O 1
ATOM 1559 N N . LYS A 1 205 ? 23.889 19.511 5.613 1.00 89.50 205 LYS A N 1
ATOM 1560 C CA . LYS A 1 205 ? 24.704 18.444 5.018 1.00 89.50 205 LYS A CA 1
ATOM 1561 C C . LYS A 1 205 ? 23.856 17.378 4.322 1.00 89.50 205 LYS A C 1
ATOM 1563 O O . LYS A 1 205 ? 24.174 16.994 3.202 1.00 89.50 205 LYS A O 1
ATOM 1568 N N . ILE A 1 206 ? 22.764 16.933 4.945 1.00 85.06 206 ILE A N 1
ATOM 1569 C CA . ILE A 1 206 ? 21.832 15.974 4.330 1.00 85.06 206 ILE A CA 1
ATOM 1570 C C . ILE A 1 206 ? 21.194 16.574 3.071 1.00 85.06 206 ILE A C 1
ATOM 1572 O O . ILE A 1 206 ? 21.084 15.905 2.042 1.00 85.06 206 ILE A O 1
ATOM 1576 N N . GLU A 1 207 ? 20.790 17.839 3.137 1.00 87.56 207 GLU A N 1
ATOM 1577 C CA . GLU A 1 207 ? 20.162 18.534 2.020 1.00 87.56 207 GLU A CA 1
ATOM 1578 C C . GLU A 1 207 ? 21.123 18.697 0.834 1.00 87.56 207 GLU A C 1
ATOM 1580 O O . GLU A 1 207 ? 20.753 18.395 -0.303 1.00 87.56 207 GLU A O 1
ATOM 1585 N N . ALA A 1 208 ? 22.377 19.066 1.097 1.00 90.94 208 ALA A N 1
ATOM 1586 C CA . ALA A 1 208 ? 23.400 19.225 0.070 1.00 90.94 208 ALA A CA 1
ATOM 1587 C C . ALA A 1 208 ? 23.885 17.889 -0.524 1.00 90.94 208 ALA A C 1
ATOM 1589 O O . ALA A 1 208 ? 24.042 17.788 -1.738 1.00 90.94 208 ALA A O 1
ATOM 1590 N N . GLU A 1 209 ? 24.124 16.862 0.300 1.00 88.06 209 GLU A N 1
ATOM 1591 C CA . GLU A 1 209 ? 24.700 15.589 -0.168 1.00 88.06 209 GLU A CA 1
ATOM 1592 C C . GLU A 1 209 ? 23.663 14.641 -0.779 1.00 88.06 209 GLU A C 1
ATOM 1594 O O . GLU A 1 209 ? 23.997 13.877 -1.684 1.00 88.06 209 GLU A O 1
ATOM 1599 N N . TYR A 1 210 ? 22.413 14.673 -0.309 1.00 82.94 210 TYR A N 1
ATOM 1600 C CA . TYR A 1 210 ? 21.404 13.690 -0.715 1.00 82.94 210 TYR A CA 1
ATOM 1601 C C . TYR A 1 210 ? 20.238 14.324 -1.461 1.00 82.94 210 TYR A C 1
ATOM 1603 O O . TYR A 1 210 ? 19.874 13.845 -2.532 1.00 82.94 210 TYR A O 1
ATOM 1611 N N . ILE A 1 211 ? 19.654 15.404 -0.940 1.00 86.12 211 ILE A N 1
ATOM 1612 C CA . ILE A 1 211 ? 18.426 15.964 -1.523 1.00 86.12 211 ILE A CA 1
ATOM 1613 C C . ILE A 1 211 ? 18.724 16.665 -2.852 1.00 86.12 211 ILE A C 1
ATOM 1615 O O . ILE A 1 211 ? 18.048 16.401 -3.849 1.00 86.12 211 ILE A O 1
ATOM 1619 N N . HIS A 1 212 ? 19.755 17.513 -2.902 1.00 88.94 212 HIS A N 1
ATOM 1620 C CA . HIS A 1 212 ? 20.091 18.266 -4.111 1.00 88.94 212 HIS A CA 1
ATOM 1621 C C . HIS A 1 212 ? 20.460 17.361 -5.306 1.00 88.94 212 HIS A C 1
ATOM 1623 O O . HIS A 1 212 ? 19.859 17.529 -6.370 1.00 88.94 212 HIS A O 1
ATOM 1629 N N . PRO A 1 213 ? 21.345 16.350 -5.172 1.00 88.19 213 PRO A N 1
ATOM 1630 C CA . PRO A 1 213 ? 21.698 15.484 -6.298 1.00 88.19 213 PRO A CA 1
ATOM 1631 C C . PRO A 1 213 ? 20.532 14.613 -6.770 1.00 88.19 213 PRO A C 1
ATOM 1633 O O . PRO A 1 213 ? 20.429 14.310 -7.958 1.00 88.19 213 PRO A O 1
ATOM 1636 N N . ILE A 1 214 ? 19.640 14.205 -5.860 1.00 85.00 214 ILE A N 1
ATOM 1637 C CA . ILE A 1 214 ? 18.426 13.472 -6.231 1.00 85.00 214 ILE A CA 1
ATOM 1638 C C . ILE A 1 214 ? 17.512 14.372 -7.062 1.00 85.00 214 ILE A C 1
ATOM 1640 O O . ILE A 1 214 ? 17.085 13.958 -8.138 1.00 85.00 214 ILE A O 1
ATOM 1644 N N . ASN A 1 215 ? 17.257 15.604 -6.618 1.00 87.88 215 ASN A N 1
ATOM 1645 C CA . ASN A 1 215 ? 16.422 16.548 -7.362 1.00 87.88 215 ASN A CA 1
ATOM 1646 C C . ASN A 1 215 ? 17.014 16.870 -8.742 1.00 87.88 215 ASN A C 1
ATOM 1648 O O . ASN A 1 215 ? 16.288 16.883 -9.734 1.00 87.88 215 ASN A O 1
ATOM 1652 N N . GLU A 1 216 ? 18.332 17.043 -8.835 1.00 91.38 216 GLU A N 1
ATOM 1653 C CA . GLU A 1 216 ? 19.025 17.256 -10.109 1.00 91.38 216 GLU A CA 1
ATOM 1654 C C . GLU A 1 216 ? 18.898 16.040 -11.049 1.00 91.38 216 GLU A C 1
ATOM 1656 O O . GLU A 1 216 ? 18.616 16.184 -12.244 1.00 91.38 216 GLU A O 1
ATOM 1661 N N . ARG A 1 217 ? 19.023 14.814 -10.521 1.00 87.88 217 ARG A N 1
ATOM 1662 C CA . ARG A 1 217 ? 18.783 13.575 -11.286 1.00 87.88 217 ARG A CA 1
ATOM 1663 C C . ARG A 1 217 ? 17.333 13.436 -11.743 1.00 87.88 217 ARG A C 1
ATOM 1665 O O . ARG A 1 217 ? 17.082 12.970 -12.853 1.00 87.88 217 ARG A O 1
ATOM 1672 N N . VAL A 1 218 ? 16.376 13.840 -10.916 1.00 87.19 218 VAL A N 1
ATOM 1673 C CA . VAL A 1 218 ? 14.953 13.818 -11.269 1.00 87.19 218 VAL A CA 1
ATOM 1674 C C . VAL A 1 218 ? 14.660 14.816 -12.391 1.00 87.19 218 VAL A C 1
ATOM 1676 O O . VAL A 1 218 ? 14.044 14.436 -13.387 1.00 87.19 218 VAL A O 1
ATOM 1679 N N . GLU A 1 219 ? 15.145 16.054 -12.294 1.00 88.81 219 GLU A N 1
ATOM 1680 C CA . GLU A 1 219 ? 14.930 17.074 -13.331 1.00 88.81 219 GLU A CA 1
ATOM 1681 C C . GLU A 1 219 ? 15.657 16.738 -14.644 1.00 88.81 219 GLU A C 1
ATOM 1683 O O . GLU A 1 219 ? 15.079 16.847 -15.730 1.00 88.81 219 GLU A O 1
ATOM 1688 N N . SER A 1 220 ? 16.889 16.225 -14.579 1.00 86.94 220 SER A N 1
ATOM 1689 C CA . SER A 1 220 ? 17.587 15.719 -15.772 1.00 86.94 220 SER A CA 1
ATOM 1690 C C . SER A 1 220 ? 16.849 14.544 -16.419 1.00 86.94 220 SER A C 1
ATOM 1692 O O . SER A 1 220 ? 16.692 14.518 -17.635 1.00 86.94 220 SER A O 1
ATOM 1694 N N . THR A 1 221 ? 16.296 13.614 -15.637 1.00 85.56 221 THR A N 1
ATOM 1695 C CA . THR A 1 221 ? 15.488 12.509 -16.184 1.00 85.56 221 THR A CA 1
ATOM 1696 C C . THR A 1 221 ? 14.203 13.022 -16.832 1.00 85.56 221 THR A C 1
ATOM 1698 O O . THR A 1 221 ? 13.827 12.561 -17.907 1.00 85.56 221 THR A O 1
ATOM 1701 N N . LYS A 1 222 ? 13.540 14.005 -16.218 1.00 87.31 222 LYS A N 1
ATOM 1702 C CA . LYS A 1 222 ? 12.312 14.620 -16.735 1.00 87.31 222 LYS A CA 1
ATOM 1703 C C . LYS A 1 222 ? 12.543 15.354 -18.055 1.00 87.31 222 LYS A C 1
ATOM 1705 O O . LYS A 1 222 ? 11.752 15.201 -18.982 1.00 87.31 222 LYS A O 1
ATOM 1710 N N . THR A 1 223 ? 13.636 16.106 -18.175 1.00 88.31 223 THR A N 1
ATOM 1711 C CA . THR A 1 223 ? 14.009 16.776 -19.436 1.00 88.31 223 THR A CA 1
ATOM 1712 C C . THR A 1 223 ? 14.350 15.768 -20.539 1.00 88.31 223 THR A C 1
ATOM 1714 O O . THR A 1 223 ? 13.915 15.928 -21.683 1.00 88.31 223 THR A O 1
ATOM 1717 N N . LEU A 1 224 ? 15.039 14.675 -20.197 1.00 86.88 224 LEU A N 1
ATOM 1718 C CA . LEU A 1 224 ? 15.314 13.569 -21.120 1.00 86.88 224 LEU A CA 1
ATOM 1719 C C . LEU A 1 224 ? 14.022 12.865 -21.567 1.00 86.88 224 LEU A C 1
ATOM 1721 O O . LEU A 1 224 ? 13.853 12.572 -22.749 1.00 86.88 224 LEU A O 1
ATOM 1725 N N . LEU A 1 225 ? 13.076 12.651 -20.649 1.00 82.12 225 LEU A N 1
ATOM 1726 C CA . LEU A 1 225 ? 11.773 12.069 -20.969 1.00 82.12 225 LEU A CA 1
ATOM 1727 C C . LEU A 1 225 ? 10.966 12.968 -21.905 1.00 82.12 225 LEU A C 1
ATOM 1729 O O . LEU A 1 225 ? 10.452 12.481 -22.907 1.00 82.12 225 LEU A O 1
ATOM 1733 N N . ASN A 1 226 ? 10.886 14.266 -21.601 1.00 85.50 226 ASN A N 1
ATOM 1734 C CA . ASN A 1 226 ? 10.149 15.230 -22.415 1.00 85.50 226 ASN A CA 1
ATOM 1735 C C . ASN A 1 226 ? 10.727 15.303 -23.831 1.00 85.50 226 ASN A C 1
ATOM 1737 O O . ASN A 1 226 ? 9.994 15.131 -24.795 1.00 85.50 226 ASN A O 1
ATOM 1741 N N . SER A 1 227 ? 12.051 15.433 -23.963 1.00 88.44 227 SER A N 1
ATOM 1742 C CA . SER A 1 227 ? 12.701 15.441 -25.282 1.00 88.44 227 SER A CA 1
ATOM 1743 C C . SER A 1 227 ? 12.507 14.132 -26.056 1.00 88.44 227 SER A C 1
ATOM 1745 O O . SER A 1 227 ? 12.303 14.156 -27.269 1.00 88.44 227 SER A O 1
ATOM 1747 N N . THR A 1 228 ? 12.511 12.984 -25.371 1.00 85.56 228 THR A N 1
ATOM 1748 C CA . THR A 1 228 ? 12.225 11.683 -25.997 1.00 85.56 228 THR A CA 1
ATOM 1749 C C . THR A 1 228 ? 10.772 11.597 -26.461 1.00 85.56 228 THR A C 1
ATOM 1751 O O . THR A 1 228 ? 10.502 11.082 -27.547 1.00 85.56 228 THR A O 1
ATOM 1754 N N . TYR A 1 229 ? 9.840 12.105 -25.656 1.00 84.12 229 TYR A N 1
ATOM 1755 C CA . TYR A 1 229 ? 8.418 12.132 -25.974 1.00 84.12 229 TYR A CA 1
ATOM 1756 C C . TYR A 1 229 ? 8.126 13.053 -27.162 1.00 84.12 229 TYR A C 1
ATOM 1758 O O . TYR A 1 229 ? 7.459 12.629 -28.105 1.00 84.12 229 TYR A O 1
ATOM 1766 N N . ASP A 1 230 ? 8.698 14.257 -27.172 1.00 90.81 230 ASP A N 1
ATOM 1767 C CA . ASP A 1 230 ? 8.561 15.219 -28.267 1.00 90.81 230 ASP A CA 1
ATOM 1768 C C . ASP A 1 230 ? 9.143 14.653 -29.570 1.00 90.81 230 ASP A C 1
ATOM 1770 O O . ASP A 1 230 ? 8.484 14.669 -30.610 1.00 90.81 230 ASP A O 1
ATOM 1774 N N . ALA A 1 231 ? 10.330 14.038 -29.514 1.00 90.00 231 ALA A N 1
ATOM 1775 C CA . ALA A 1 231 ? 10.937 13.385 -30.674 1.00 90.00 231 ALA A CA 1
ATOM 1776 C C . ALA A 1 231 ? 10.104 12.196 -31.189 1.00 90.00 231 ALA A C 1
ATOM 1778 O O . ALA A 1 231 ? 10.002 11.973 -32.402 1.00 90.00 231 ALA A O 1
ATOM 1779 N N . ALA A 1 232 ? 9.500 11.415 -30.287 1.00 86.44 232 ALA A N 1
ATOM 1780 C CA . ALA A 1 232 ? 8.598 10.331 -30.659 1.00 86.44 232 ALA A CA 1
ATOM 1781 C C . ALA A 1 232 ? 7.331 10.876 -31.331 1.00 86.44 232 ALA A C 1
ATOM 1783 O O . ALA A 1 232 ? 6.938 10.367 -32.383 1.00 86.44 232 ALA A O 1
ATOM 1784 N N . TYR A 1 233 ? 6.740 11.936 -30.778 1.00 90.88 233 TYR A N 1
ATOM 1785 C CA . TYR A 1 233 ? 5.565 12.593 -31.341 1.00 90.88 233 TYR A CA 1
ATOM 1786 C C . TYR A 1 233 ? 5.847 13.170 -32.732 1.00 90.88 233 TYR A C 1
ATOM 1788 O O . TYR A 1 233 ? 5.108 12.876 -33.671 1.00 90.88 233 TYR A O 1
ATOM 1796 N N . GLU A 1 234 ? 6.953 13.898 -32.915 1.00 93.31 234 GLU A N 1
ATOM 1797 C CA . GLU A 1 234 ? 7.362 14.403 -34.233 1.00 93.31 234 GLU A CA 1
ATOM 1798 C C . GLU A 1 234 ? 7.573 13.270 -35.244 1.00 93.31 234 GLU A C 1
ATOM 1800 O O . GLU A 1 234 ? 7.171 13.382 -36.404 1.00 93.31 234 GLU A O 1
ATOM 1805 N N . THR A 1 235 ? 8.175 12.157 -34.813 1.00 91.88 235 THR A N 1
ATOM 1806 C CA . THR A 1 235 ? 8.397 10.990 -35.678 1.00 91.88 235 THR A CA 1
ATOM 1807 C C . THR A 1 235 ? 7.073 10.375 -36.132 1.00 91.88 235 THR A C 1
ATOM 1809 O O . THR A 1 235 ? 6.923 10.045 -37.313 1.00 91.88 235 THR A O 1
ATOM 1812 N N . VAL A 1 236 ? 6.111 10.225 -35.217 1.00 91.12 236 VAL A N 1
ATOM 1813 C CA . VAL A 1 236 ? 4.767 9.714 -35.525 1.00 91.12 236 VAL A CA 1
ATOM 1814 C C . VAL A 1 236 ? 4.032 10.683 -36.449 1.00 91.12 236 VAL A C 1
ATOM 1816 O O . VAL A 1 236 ? 3.526 10.246 -37.480 1.00 91.12 236 VAL A O 1
ATOM 1819 N N . SER A 1 237 ? 4.041 11.984 -36.139 1.00 94.00 237 SER A N 1
ATOM 1820 C CA . SER A 1 237 ? 3.370 13.021 -36.934 1.00 94.00 237 SER A CA 1
ATOM 1821 C C . SER A 1 237 ? 3.915 13.078 -38.359 1.00 94.00 237 SER A C 1
ATOM 1823 O O . SER A 1 237 ? 3.147 12.974 -39.310 1.00 94.00 237 SER A O 1
ATOM 1825 N N . ARG A 1 238 ? 5.245 13.127 -38.534 1.00 94.19 238 ARG A N 1
ATOM 1826 C CA . ARG A 1 238 ? 5.870 13.122 -39.869 1.00 94.19 238 ARG A CA 1
ATOM 1827 C C . ARG A 1 238 ? 5.582 11.847 -40.652 1.00 94.19 238 ARG A C 1
ATOM 1829 O O . ARG A 1 238 ? 5.348 11.914 -41.855 1.00 94.19 238 ARG A O 1
ATOM 1836 N N . THR A 1 239 ? 5.620 10.685 -39.994 1.00 92.81 239 THR A N 1
ATOM 1837 C CA . THR A 1 239 ? 5.327 9.404 -40.664 1.00 92.81 239 THR A CA 1
ATOM 1838 C C . THR A 1 239 ? 3.867 9.369 -41.118 1.00 92.81 239 THR A C 1
ATOM 1840 O O . THR A 1 239 ? 3.582 8.973 -42.246 1.00 92.81 239 THR A O 1
ATOM 1843 N N . TYR A 1 240 ? 2.951 9.856 -40.279 1.00 93.50 240 TYR A N 1
ATOM 1844 C CA . TYR A 1 240 ? 1.539 9.960 -40.619 1.00 93.50 240 TYR A CA 1
ATOM 1845 C C . TYR A 1 240 ? 1.283 10.932 -41.777 1.00 93.50 240 TYR A C 1
ATOM 1847 O O . TYR A 1 240 ? 0.609 10.561 -42.730 1.00 93.50 240 TYR A O 1
ATOM 1855 N N . GLU A 1 241 ? 1.849 12.140 -41.746 1.00 93.94 241 GLU A N 1
ATOM 1856 C CA . GLU A 1 241 ? 1.701 13.138 -42.818 1.00 93.94 241 GLU A CA 1
ATOM 1857 C C . GLU A 1 241 ? 2.272 12.647 -44.161 1.00 93.94 241 GLU A C 1
ATOM 1859 O O . GLU A 1 241 ? 1.651 12.826 -45.216 1.00 93.94 241 GLU A O 1
ATOM 1864 N N . GLY A 1 242 ? 3.420 11.961 -44.135 1.00 94.31 242 GLY A N 1
ATOM 1865 C CA . GLY A 1 242 ? 4.006 11.332 -45.323 1.00 94.31 242 GLY A CA 1
ATOM 1866 C C . GLY A 1 242 ? 3.112 10.233 -45.910 1.00 94.31 242 GLY A C 1
ATOM 1867 O O . GLY A 1 242 ? 2.893 10.175 -47.121 1.00 94.31 242 GLY A O 1
ATOM 1868 N N . ASN A 1 243 ? 2.519 9.401 -45.054 1.00 93.19 243 ASN A N 1
ATOM 1869 C CA . ASN A 1 243 ? 1.615 8.339 -45.492 1.00 93.19 243 ASN A CA 1
ATOM 1870 C C . ASN A 1 243 ? 0.240 8.872 -45.919 1.00 93.19 243 ASN A C 1
ATOM 1872 O O . ASN A 1 243 ? -0.373 8.321 -46.831 1.00 93.19 243 ASN A O 1
ATOM 1876 N N . LEU A 1 244 ? -0.235 9.958 -45.308 1.00 93.88 244 LEU A N 1
ATOM 1877 C CA . LEU A 1 244 ? -1.487 10.620 -45.673 1.00 93.88 244 LEU A CA 1
ATOM 1878 C C . LEU A 1 244 ? -1.393 11.300 -47.040 1.00 93.88 244 LEU A C 1
ATOM 1880 O O . LEU A 1 244 ? -2.345 11.247 -47.808 1.00 93.88 244 LEU A O 1
ATOM 1884 N N . SER A 1 245 ? -0.247 11.894 -47.372 1.00 95.19 245 SER A N 1
ATOM 1885 C CA . SER A 1 245 ? -0.014 12.452 -48.713 1.00 95.19 245 SER A CA 1
ATOM 1886 C C . SER A 1 245 ? 0.180 11.373 -49.786 1.00 95.19 245 SER A C 1
ATOM 1888 O O . SER A 1 245 ? -0.124 11.610 -50.953 1.00 95.19 245 SER A O 1
ATOM 1890 N N . SER A 1 246 ? 0.631 10.176 -49.398 1.00 94.50 246 SER A N 1
ATOM 1891 C CA . SER A 1 246 ? 0.852 9.041 -50.309 1.00 94.50 246 SER A CA 1
ATOM 1892 C C . SER A 1 246 ? -0.397 8.180 -50.550 1.00 94.50 246 SER A C 1
ATOM 1894 O O . SER A 1 246 ? -0.457 7.438 -51.532 1.00 94.50 246 SER A O 1
ATOM 1896 N N . HIS A 1 247 ? -1.402 8.250 -49.672 1.00 92.75 247 HIS A N 1
ATOM 1897 C CA . HIS A 1 247 ? -2.621 7.447 -49.757 1.00 92.75 247 HIS A CA 1
ATOM 1898 C C . HIS A 1 247 ? -3.880 8.311 -49.837 1.00 92.75 247 HIS A C 1
ATOM 1900 O O . HIS A 1 247 ? -4.120 9.168 -49.001 1.00 92.75 247 HIS A O 1
ATOM 1906 N N . GLU A 1 248 ? -4.777 7.980 -50.765 1.00 89.88 248 GLU A N 1
ATOM 1907 C CA . GLU A 1 248 ? -6.053 8.689 -50.968 1.00 89.88 248 GLU A CA 1
ATOM 1908 C C . GLU A 1 248 ? -7.043 8.558 -49.788 1.00 89.88 248 GLU A C 1
ATOM 1910 O O . GLU A 1 248 ? -8.021 9.292 -49.700 1.00 89.88 248 GLU A O 1
ATOM 1915 N N . SER A 1 249 ? -6.806 7.630 -48.852 1.00 94.06 249 SER A N 1
ATOM 1916 C CA . SER A 1 249 ? -7.722 7.371 -47.732 1.00 94.06 249 SER A CA 1
ATOM 1917 C C . SER A 1 249 ? -7.013 7.387 -46.381 1.00 94.06 249 SER A C 1
ATOM 1919 O O . SER A 1 249 ? -5.986 6.728 -46.197 1.00 94.06 249 SER A O 1
ATOM 1921 N N . VAL A 1 250 ? -7.637 8.062 -45.410 1.00 92.56 250 VAL A N 1
ATOM 1922 C CA . VAL A 1 250 ? -7.162 8.183 -44.020 1.00 92.56 250 VAL A CA 1
ATOM 1923 C C . VAL A 1 250 ? -6.944 6.812 -43.380 1.00 92.56 250 VAL A C 1
ATOM 1925 O O . VAL A 1 250 ? -5.927 6.583 -42.732 1.00 92.56 250 VAL A O 1
ATOM 1928 N N . SER A 1 251 ? -7.855 5.861 -43.601 1.00 92.06 251 SER A N 1
ATOM 1929 C CA . SER A 1 251 ? -7.745 4.517 -43.022 1.00 92.06 251 SER A CA 1
ATOM 1930 C C . SER A 1 251 ? -6.517 3.756 -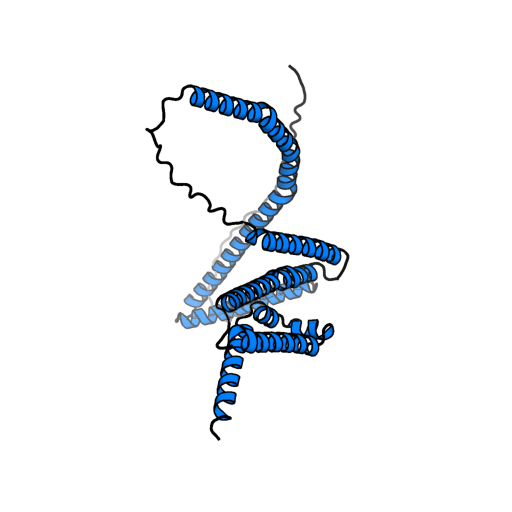43.532 1.00 92.06 251 SER A C 1
ATOM 1932 O O . SER A 1 251 ? -5.849 3.096 -42.741 1.00 92.06 251 SER A O 1
ATOM 1934 N N . ARG A 1 252 ? -6.171 3.871 -44.825 1.00 90.31 252 ARG A N 1
ATOM 1935 C CA . ARG A 1 252 ? -4.947 3.252 -45.366 1.00 90.31 252 ARG A CA 1
ATOM 1936 C C . ARG A 1 252 ? -3.690 3.944 -44.846 1.00 90.31 252 ARG A C 1
ATOM 1938 O O . ARG A 1 252 ? -2.754 3.251 -44.461 1.00 90.31 252 ARG A O 1
ATOM 1945 N N . ALA A 1 253 ? -3.697 5.275 -44.764 1.00 90.12 253 ALA A N 1
ATOM 1946 C CA . ALA A 1 253 ? -2.592 6.041 -44.191 1.00 90.12 253 ALA A CA 1
ATOM 1947 C C . ALA A 1 253 ? -2.320 5.658 -42.728 1.00 90.12 253 ALA A C 1
ATOM 1949 O O . ALA A 1 253 ? -1.168 5.464 -42.341 1.00 90.12 253 ALA A O 1
ATOM 1950 N N . LEU A 1 254 ? -3.371 5.475 -41.926 1.00 91.31 254 LEU A N 1
ATOM 1951 C CA . LEU A 1 254 ? -3.256 5.088 -40.522 1.00 91.31 254 LEU A CA 1
ATOM 1952 C C . LEU A 1 254 ? -2.704 3.664 -40.356 1.00 91.31 254 LEU A C 1
ATOM 1954 O O . LEU A 1 254 ? -1.801 3.451 -39.548 1.00 91.31 254 LEU A O 1
ATOM 1958 N N . VAL A 1 255 ? -3.184 2.705 -41.156 1.00 93.56 255 VAL A N 1
ATOM 1959 C CA . VAL A 1 255 ? -2.664 1.326 -41.143 1.00 93.56 255 VAL A CA 1
ATOM 1960 C C . VAL A 1 255 ? -1.200 1.286 -41.588 1.00 93.56 255 VAL A C 1
ATOM 1962 O O . VAL A 1 255 ? -0.387 0.671 -40.900 1.00 93.56 255 VAL A O 1
ATOM 1965 N N . SER A 1 256 ? -0.841 1.978 -42.677 1.00 91.75 256 SER A N 1
ATOM 1966 C CA . SER A 1 256 ? 0.551 2.055 -43.149 1.00 91.75 256 SER A CA 1
ATOM 1967 C C . SER A 1 256 ? 1.466 2.658 -42.085 1.00 91.75 256 SER A C 1
ATOM 1969 O O . SER A 1 256 ? 2.501 2.089 -41.756 1.00 91.75 256 SER A O 1
ATOM 1971 N N . THR A 1 257 ? 1.028 3.748 -41.450 1.00 92.81 257 THR A N 1
ATOM 1972 C CA . THR A 1 257 ? 1.771 4.403 -40.364 1.00 92.81 257 THR A CA 1
ATOM 1973 C C . THR A 1 257 ? 2.005 3.461 -39.187 1.00 92.81 257 THR A C 1
ATOM 1975 O O . THR A 1 257 ? 3.108 3.424 -38.646 1.00 92.81 257 THR A O 1
ATOM 1978 N N . GLY A 1 258 ? 1.005 2.657 -38.815 1.00 89.62 258 GLY A N 1
ATOM 1979 C CA . GLY A 1 258 ? 1.151 1.637 -37.776 1.00 89.62 258 GLY A CA 1
ATOM 1980 C C . GLY A 1 258 ? 2.186 0.564 -38.128 1.00 89.62 258 GLY A C 1
ATOM 1981 O O . GLY A 1 258 ? 3.003 0.203 -37.280 1.00 89.62 258 GLY A O 1
ATOM 1982 N N . VAL A 1 259 ? 2.199 0.087 -39.377 1.00 93.81 259 VAL A N 1
ATOM 1983 C CA . VAL A 1 259 ? 3.178 -0.907 -39.856 1.00 93.81 259 VAL A CA 1
ATOM 1984 C C . VAL A 1 259 ? 4.596 -0.322 -39.881 1.00 93.81 259 VAL A C 1
ATOM 1986 O O . VAL A 1 259 ? 5.535 -0.964 -39.401 1.00 93.81 259 VAL A O 1
ATOM 1989 N N . ASP A 1 260 ? 4.756 0.911 -40.360 1.00 90.75 260 ASP A N 1
ATOM 1990 C CA . ASP A 1 260 ? 6.050 1.601 -40.433 1.00 90.75 260 ASP A CA 1
ATOM 1991 C C . ASP A 1 260 ? 6.619 1.917 -39.043 1.00 90.75 260 ASP A C 1
ATOM 1993 O O . ASP A 1 260 ? 7.810 1.738 -38.786 1.00 90.75 260 ASP A O 1
ATOM 1997 N N . LEU A 1 261 ? 5.771 2.362 -38.111 1.00 91.50 261 LEU A N 1
ATOM 1998 C CA . LEU A 1 261 ? 6.168 2.580 -36.718 1.00 91.50 261 LEU A CA 1
ATOM 1999 C C . LEU A 1 261 ? 6.518 1.261 -36.027 1.00 91.50 261 LEU A C 1
ATOM 2001 O O . LEU A 1 261 ? 7.497 1.203 -35.279 1.00 91.50 261 LEU A O 1
ATOM 2005 N N . GLY A 1 262 ? 5.753 0.200 -36.293 1.00 90.62 262 GLY A N 1
ATOM 2006 C CA . GLY A 1 262 ? 5.998 -1.134 -35.752 1.00 90.62 262 GLY A CA 1
ATOM 2007 C C . GLY A 1 262 ? 7.348 -1.701 -36.191 1.00 90.62 262 GLY A C 1
ATOM 2008 O O . GLY A 1 262 ? 8.124 -2.157 -35.349 1.00 90.62 262 GLY A O 1
ATOM 2009 N N . SER A 1 263 ? 7.674 -1.611 -37.484 1.00 92.12 263 SER A N 1
ATOM 2010 C CA . SER A 1 263 ? 8.958 -2.083 -38.018 1.00 92.12 263 SER A CA 1
ATOM 2011 C C . SER A 1 263 ? 10.144 -1.287 -37.459 1.00 92.12 263 SER A C 1
ATOM 2013 O O . SER A 1 263 ? 11.084 -1.893 -36.941 1.00 92.12 263 SER A O 1
ATOM 2015 N N . LYS A 1 264 ? 10.056 0.052 -37.428 1.00 89.69 264 LYS A N 1
ATOM 2016 C CA . LYS A 1 264 ? 11.070 0.925 -36.802 1.00 89.69 264 LYS A CA 1
ATOM 2017 C C . LYS A 1 264 ? 11.270 0.618 -35.317 1.00 89.69 264 LYS A C 1
ATOM 2019 O O . LYS A 1 264 ? 12.398 0.633 -34.823 1.00 89.69 264 LYS A O 1
ATOM 2024 N N . THR A 1 265 ? 10.188 0.348 -34.587 1.00 88.50 265 THR A N 1
ATOM 2025 C CA . THR A 1 265 ? 10.253 0.028 -33.152 1.00 88.50 265 THR A CA 1
ATOM 2026 C C . THR A 1 265 ? 10.934 -1.317 -32.923 1.00 88.50 265 THR A C 1
ATOM 2028 O O . THR A 1 265 ? 11.826 -1.412 -32.082 1.00 88.50 265 THR A O 1
ATOM 2031 N N . LEU A 1 266 ? 10.584 -2.343 -33.704 1.00 90.94 266 LEU A N 1
ATOM 2032 C CA . LEU A 1 266 ? 11.231 -3.656 -33.634 1.00 90.94 266 LEU A CA 1
ATOM 2033 C C . LEU A 1 266 ? 12.721 -3.589 -33.982 1.00 90.94 266 LEU A C 1
ATOM 2035 O O . LEU A 1 266 ? 13.529 -4.258 -33.340 1.00 90.94 266 LEU A O 1
ATOM 2039 N N . GLU A 1 267 ? 13.097 -2.769 -34.962 1.00 90.19 267 GLU A N 1
ATOM 2040 C CA . GLU A 1 267 ? 14.496 -2.563 -35.328 1.00 90.19 267 GLU A CA 1
ATOM 2041 C C . GLU A 1 267 ? 15.287 -1.891 -34.198 1.00 90.19 267 GLU A C 1
ATOM 2043 O O . GLU A 1 267 ? 16.362 -2.374 -33.842 1.00 90.19 267 GLU A O 1
ATOM 2048 N N . LYS A 1 268 ? 14.725 -0.855 -33.557 1.00 87.38 268 LYS A N 1
ATOM 2049 C CA . LYS A 1 268 ? 15.334 -0.222 -32.374 1.00 87.38 268 LYS A CA 1
ATOM 2050 C C . LYS A 1 268 ? 15.466 -1.190 -31.202 1.00 87.38 268 LYS A C 1
ATOM 2052 O O . LYS A 1 268 ? 16.524 -1.228 -30.583 1.00 87.38 268 LYS A O 1
ATOM 2057 N N . ILE A 1 269 ? 14.438 -1.993 -30.915 1.00 83.81 269 ILE A N 1
ATOM 2058 C CA . ILE A 1 269 ? 14.503 -3.016 -29.859 1.00 83.81 269 ILE A CA 1
ATOM 2059 C C . ILE A 1 269 ? 15.622 -4.006 -30.177 1.00 83.81 269 ILE A C 1
ATOM 2061 O O . ILE A 1 269 ? 16.477 -4.251 -29.335 1.00 83.81 269 ILE A O 1
ATOM 2065 N N . ARG A 1 270 ? 15.678 -4.513 -31.412 1.00 88.44 270 ARG A N 1
ATOM 2066 C CA . ARG A 1 270 ? 16.729 -5.438 -31.844 1.00 88.44 270 ARG A CA 1
ATOM 2067 C C . ARG A 1 270 ? 18.123 -4.808 -31.758 1.00 88.44 270 ARG A C 1
ATOM 2069 O O . ARG A 1 270 ? 19.061 -5.506 -31.385 1.00 88.44 270 ARG A O 1
ATOM 2076 N N . ALA A 1 271 ? 18.268 -3.523 -32.080 1.00 86.00 271 ALA A N 1
ATOM 2077 C CA . ALA A 1 271 ? 19.526 -2.795 -31.932 1.00 86.00 271 ALA A CA 1
ATOM 2078 C C . ALA A 1 271 ? 19.948 -2.695 -30.457 1.00 86.00 271 ALA A C 1
ATOM 2080 O O . ALA A 1 271 ? 21.080 -3.038 -30.132 1.00 86.00 271 ALA A O 1
ATOM 2081 N N . VAL A 1 272 ? 19.025 -2.330 -29.560 1.00 86.19 272 VAL A N 1
ATOM 2082 C CA . VAL A 1 272 ? 19.285 -2.264 -28.111 1.00 86.19 272 VAL A CA 1
ATOM 2083 C C . VAL A 1 272 ? 19.638 -3.641 -27.544 1.00 86.19 272 VAL A C 1
ATOM 2085 O O . VAL A 1 272 ? 20.607 -3.756 -26.798 1.00 86.19 272 VAL A O 1
ATOM 2088 N N . THR A 1 273 ? 18.914 -4.698 -27.927 1.00 82.50 273 THR A N 1
ATOM 2089 C CA . THR A 1 273 ? 19.213 -6.074 -27.499 1.00 82.50 273 THR A CA 1
ATOM 2090 C C . THR A 1 273 ? 20.603 -6.517 -27.963 1.00 82.50 273 THR A C 1
ATOM 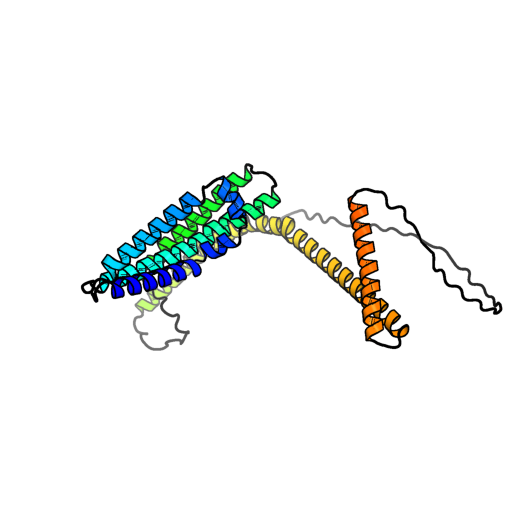2092 O O . THR A 1 273 ? 21.364 -7.054 -27.169 1.00 82.50 273 THR A O 1
ATOM 2095 N N . ARG A 1 274 ? 20.990 -6.220 -29.211 1.00 82.44 274 ARG A N 1
ATOM 2096 C CA . ARG A 1 274 ? 22.336 -6.538 -29.724 1.00 82.44 274 ARG A CA 1
ATOM 2097 C C . ARG A 1 274 ? 23.446 -5.761 -29.018 1.00 82.44 274 ARG A C 1
ATOM 2099 O O . ARG A 1 274 ? 24.513 -6.319 -28.782 1.00 82.44 274 ARG A O 1
ATOM 2106 N N . SER A 1 275 ? 23.202 -4.496 -28.670 1.00 74.69 275 SER A N 1
ATOM 2107 C CA . SER A 1 275 ? 24.148 -3.693 -27.888 1.00 74.69 275 SER A CA 1
ATOM 2108 C C . SER A 1 275 ? 24.297 -4.193 -26.446 1.00 74.69 275 SER A C 1
ATOM 2110 O O . SER A 1 275 ? 25.377 -4.055 -25.878 1.00 74.69 275 SER A O 1
ATOM 2112 N N . ALA A 1 276 ? 23.254 -4.793 -25.862 1.00 73.88 276 ALA A N 1
ATOM 2113 C CA . ALA A 1 276 ? 23.310 -5.393 -24.527 1.00 73.88 276 ALA A CA 1
ATOM 2114 C C . ALA A 1 276 ? 24.115 -6.708 -24.492 1.00 73.88 276 ALA A C 1
ATOM 2116 O O . ALA A 1 276 ? 24.782 -6.981 -23.497 1.00 73.88 276 ALA A O 1
ATOM 2117 N N . ASP A 1 277 ? 24.125 -7.470 -25.590 1.00 74.88 277 ASP A N 1
ATOM 2118 C CA . ASP A 1 277 ? 24.869 -8.735 -25.721 1.00 74.88 277 ASP A CA 1
ATOM 2119 C C . ASP A 1 277 ? 26.356 -8.552 -26.107 1.00 74.88 277 ASP A C 1
ATOM 2121 O O . ASP A 1 277 ? 27.068 -9.524 -26.362 1.00 74.88 277 ASP A O 1
ATOM 2125 N N . GLY A 1 278 ? 26.861 -7.312 -26.155 1.00 59.72 278 GLY A N 1
ATOM 2126 C CA . GLY A 1 278 ? 28.287 -7.024 -26.357 1.00 59.72 278 GLY A CA 1
ATOM 2127 C C . GLY A 1 278 ? 28.832 -7.339 -27.756 1.00 59.72 278 GLY A C 1
ATOM 2128 O O . GLY A 1 278 ? 30.049 -7.336 -27.947 1.00 59.72 278 GLY A O 1
ATOM 2129 N N . GLN A 1 279 ? 27.974 -7.584 -28.753 1.00 52.75 279 GLN A N 1
ATOM 2130 C CA . GLN A 1 279 ? 28.431 -7.672 -30.139 1.00 52.75 279 GLN A CA 1
ATOM 2131 C C . GLN A 1 279 ? 28.700 -6.265 -30.699 1.00 52.75 279 GLN A C 1
ATOM 2133 O O . GLN A 1 279 ? 27.812 -5.409 -30.644 1.00 52.75 279 GLN A O 1
ATOM 2138 N N . PRO A 1 280 ? 29.892 -6.000 -31.268 1.00 50.44 280 PRO A N 1
ATOM 2139 C CA . PRO A 1 280 ? 30.174 -4.726 -31.911 1.00 50.44 280 PRO A CA 1
ATOM 2140 C C . PRO A 1 280 ? 29.218 -4.530 -33.091 1.00 50.44 280 PRO A C 1
ATOM 2142 O O . PRO A 1 280 ? 29.172 -5.330 -34.025 1.00 50.44 280 PRO A O 1
ATOM 2145 N N . THR A 1 281 ? 28.432 -3.459 -33.035 1.00 51.91 281 THR A N 1
ATOM 2146 C CA . THR A 1 281 ? 27.598 -3.000 -34.144 1.00 51.91 281 THR A CA 1
ATOM 2147 C C . THR A 1 281 ? 28.493 -2.572 -35.303 1.00 51.91 281 THR A C 1
ATOM 2149 O O . THR A 1 281 ? 29.044 -1.473 -35.284 1.00 51.91 281 THR A O 1
ATOM 2152 N N . GLU A 1 282 ? 28.613 -3.418 -36.329 1.00 46.22 282 GLU A N 1
ATOM 2153 C CA . GLU A 1 282 ? 28.944 -2.949 -37.673 1.00 46.22 282 GLU A CA 1
ATOM 2154 C C . GLU A 1 282 ? 27.834 -1.993 -38.118 1.00 46.22 282 GLU A C 1
ATOM 2156 O O . GLU A 1 282 ? 26.678 -2.375 -38.321 1.00 46.22 282 GLU A O 1
ATOM 2161 N N . THR A 1 283 ? 28.186 -0.718 -38.230 1.00 43.69 283 THR A N 1
ATOM 2162 C CA . THR A 1 283 ? 27.392 0.328 -38.865 1.00 43.69 283 THR A CA 1
ATOM 2163 C C . THR A 1 283 ? 27.219 -0.007 -40.346 1.00 43.69 283 THR A C 1
ATOM 2165 O O . THR A 1 283 ? 27.966 0.451 -41.208 1.00 43.69 283 THR A O 1
ATOM 2168 N N . VAL A 1 284 ? 26.207 -0.814 -40.665 1.00 44.78 284 VAL A N 1
ATOM 2169 C CA . VAL A 1 284 ? 25.726 -0.978 -42.038 1.00 44.78 284 VAL A CA 1
ATOM 2170 C C . VAL A 1 284 ? 24.931 0.276 -42.396 1.00 44.78 284 VAL A C 1
ATOM 2172 O O . VAL A 1 284 ? 23.725 0.362 -42.179 1.00 44.78 284 VAL A O 1
ATOM 2175 N N . ASN A 1 285 ? 25.625 1.271 -42.950 1.00 46.25 285 ASN A N 1
ATOM 2176 C CA . ASN A 1 285 ? 25.006 2.346 -43.722 1.00 46.25 285 ASN A CA 1
ATOM 2177 C C . ASN A 1 285 ? 24.401 1.740 -45.000 1.00 46.25 285 ASN A C 1
ATOM 2179 O O . ASN A 1 285 ? 25.015 1.742 -46.065 1.00 46.25 285 ASN A O 1
ATOM 2183 N N . GLY A 1 286 ? 23.196 1.184 -44.882 1.00 39.03 286 GLY A N 1
ATOM 2184 C CA . GLY A 1 286 ? 22.399 0.691 -45.999 1.00 39.03 286 GLY A CA 1
ATOM 2185 C C . GLY A 1 286 ? 21.700 1.832 -46.732 1.00 39.03 286 GLY A C 1
ATOM 2186 O O . GLY A 1 286 ? 20.494 2.014 -46.593 1.00 39.03 286 GLY A O 1
ATOM 2187 N N . ALA A 1 287 ? 22.451 2.591 -47.532 1.00 44.59 287 ALA A N 1
ATOM 2188 C CA . ALA A 1 287 ? 21.885 3.339 -48.648 1.00 44.59 287 ALA A CA 1
ATOM 2189 C C . ALA A 1 287 ? 21.449 2.328 -49.721 1.00 44.59 287 ALA A C 1
ATOM 2191 O O . ALA A 1 287 ? 22.278 1.739 -50.411 1.00 44.59 287 ALA A O 1
ATOM 2192 N N . GLY A 1 288 ? 20.143 2.092 -49.824 1.00 36.16 288 GLY A N 1
ATOM 2193 C CA . GLY A 1 288 ? 19.566 1.129 -50.758 1.00 36.16 288 GLY A CA 1
ATOM 2194 C C . GLY A 1 288 ? 18.113 1.449 -51.078 1.00 36.16 288 GLY A C 1
ATOM 2195 O O . GLY A 1 288 ? 17.235 0.622 -50.857 1.00 36.16 288 GLY A O 1
ATOM 2196 N N . THR A 1 289 ? 17.837 2.650 -51.588 1.00 39.84 289 THR A N 1
ATOM 2197 C CA . THR A 1 289 ? 16.570 2.938 -52.266 1.00 39.84 289 THR A CA 1
ATOM 2198 C C . THR A 1 289 ? 16.634 2.382 -53.685 1.00 39.84 289 THR A C 1
ATOM 2200 O O . THR A 1 289 ? 17.214 2.970 -54.594 1.00 39.84 289 THR A O 1
ATOM 2203 N N . ASN A 1 290 ? 16.032 1.211 -53.875 1.00 40.62 290 ASN A N 1
ATOM 2204 C CA . ASN A 1 290 ? 15.763 0.661 -55.194 1.00 40.62 290 ASN A CA 1
ATOM 2205 C C . ASN A 1 290 ? 14.496 1.347 -55.733 1.00 40.62 290 ASN A C 1
ATOM 2207 O O . ASN A 1 290 ? 13.385 1.029 -55.318 1.00 40.62 290 ASN A O 1
ATOM 2211 N N . GLY A 1 291 ? 14.676 2.337 -56.607 1.00 36.22 291 GLY A N 1
ATOM 2212 C CA . GLY A 1 291 ? 13.600 3.078 -57.261 1.00 36.22 291 GLY A CA 1
ATOM 2213 C C . GLY A 1 291 ? 13.928 3.272 -58.734 1.00 36.22 291 GLY A C 1
ATOM 2214 O O . GLY A 1 291 ? 14.631 4.202 -59.117 1.00 36.22 291 GLY A O 1
ATOM 2215 N N . THR A 1 292 ? 13.440 2.359 -59.565 1.00 41.19 292 THR A N 1
ATOM 2216 C CA . THR A 1 292 ? 13.469 2.455 -61.023 1.00 41.19 292 THR A CA 1
ATOM 2217 C C . THR A 1 292 ? 12.522 3.572 -61.460 1.00 41.19 292 THR A C 1
ATOM 2219 O O . THR A 1 292 ? 11.309 3.399 -61.444 1.00 41.19 292 THR A O 1
ATOM 2222 N N . HIS A 1 293 ? 13.060 4.710 -61.896 1.00 38.22 293 HIS A N 1
ATOM 2223 C CA . HIS A 1 293 ? 12.326 5.629 -62.763 1.00 38.22 293 HIS A CA 1
ATOM 2224 C C . HIS A 1 293 ? 13.279 6.279 -63.770 1.00 38.22 293 HIS A C 1
ATOM 2226 O O . HIS A 1 293 ? 14.140 7.087 -63.434 1.00 38.22 293 HIS A O 1
ATOM 2232 N N . LYS A 1 294 ? 13.124 5.884 -65.038 1.00 43.12 294 LYS A N 1
ATOM 2233 C CA . LYS A 1 294 ? 13.646 6.606 -66.200 1.00 43.12 294 LYS A CA 1
ATOM 2234 C C . LYS A 1 294 ? 12.904 7.935 -66.306 1.00 43.12 294 LYS A C 1
ATOM 2236 O O . LYS A 1 294 ? 11.702 7.907 -66.551 1.00 43.12 294 LYS A O 1
ATOM 2241 N N . THR A 1 295 ? 13.623 9.051 -66.273 1.00 38.09 295 THR A N 1
ATOM 2242 C CA . THR A 1 295 ? 13.268 10.258 -67.034 1.00 38.09 295 THR A CA 1
ATOM 2243 C C . THR A 1 295 ? 14.540 10.995 -67.442 1.00 38.09 295 THR A C 1
ATOM 2245 O O . THR A 1 295 ? 15.357 11.365 -66.603 1.00 38.09 295 THR A O 1
ATOM 2248 N N . ASN A 1 296 ? 14.693 11.181 -68.753 1.00 38.97 296 ASN A N 1
ATOM 2249 C CA . ASN A 1 296 ? 15.648 12.087 -69.383 1.00 38.97 296 ASN A CA 1
ATOM 2250 C C . ASN A 1 296 ? 15.381 13.535 -68.948 1.00 38.97 296 ASN A C 1
ATOM 2252 O O . ASN A 1 296 ? 14.217 13.921 -68.857 1.00 38.97 296 ASN A O 1
ATOM 2256 N N . GLY A 1 297 ? 16.424 14.361 -68.815 1.00 33.62 297 GLY A N 1
ATOM 2257 C CA . GLY A 1 297 ? 16.228 15.813 -68.815 1.00 33.62 297 GLY A CA 1
ATOM 2258 C C . GLY A 1 297 ? 17.341 16.659 -68.205 1.00 33.62 297 GLY A C 1
ATOM 2259 O O . GLY A 1 297 ? 17.243 17.029 -67.049 1.00 33.62 297 GLY A O 1
ATOM 2260 N N . VAL A 1 298 ? 18.329 16.995 -69.041 1.00 37.53 298 VAL A N 1
ATOM 2261 C CA . VAL A 1 298 ? 18.986 18.313 -69.202 1.00 37.53 298 VAL A CA 1
ATOM 2262 C C . VAL A 1 298 ? 19.639 19.007 -67.989 1.00 37.53 298 VAL A C 1
ATOM 2264 O O . VAL A 1 298 ? 19.043 19.302 -66.962 1.00 37.53 298 VAL A O 1
ATOM 2267 N N . ALA A 1 299 ? 20.907 19.352 -68.213 1.00 35.56 299 ALA A N 1
ATOM 2268 C CA . ALA A 1 299 ? 21.830 20.049 -67.333 1.00 35.56 299 ALA A CA 1
ATOM 2269 C C . ALA A 1 299 ? 21.601 21.570 -67.217 1.00 35.56 299 ALA A C 1
ATOM 2271 O O . ALA A 1 299 ? 21.407 22.247 -68.220 1.00 35.56 299 ALA A O 1
ATOM 2272 N N . HIS A 1 300 ? 21.805 22.092 -66.006 1.00 34.97 300 HIS A N 1
ATOM 2273 C CA . HIS A 1 300 ? 22.400 23.391 -65.635 1.00 34.97 300 HIS A CA 1
ATOM 2274 C C . HIS A 1 300 ? 22.739 23.247 -64.133 1.00 34.97 300 HIS A C 1
ATOM 2276 O O . HIS A 1 300 ? 21.889 22.818 -63.369 1.00 34.97 300 HIS A O 1
ATOM 2282 N N . GLY A 1 301 ? 23.947 23.426 -63.599 1.00 34.19 301 GLY A N 1
ATOM 2283 C CA . GLY A 1 301 ? 25.032 24.327 -63.955 1.00 34.19 301 GLY A CA 1
ATOM 2284 C C . GLY A 1 301 ? 25.016 25.527 -63.003 1.00 34.19 301 GLY A C 1
ATOM 2285 O O . GLY A 1 301 ? 24.364 26.502 -63.342 1.00 34.19 301 GLY A O 1
ATOM 2286 N N . ALA A 1 302 ? 25.691 25.448 -61.841 1.00 35.78 302 ALA A N 1
ATOM 2287 C CA . ALA A 1 302 ? 26.432 26.553 -61.194 1.00 35.78 302 ALA A CA 1
ATOM 2288 C C . ALA A 1 302 ? 26.856 26.242 -59.738 1.00 35.78 302 ALA A C 1
ATOM 2290 O O . ALA A 1 302 ? 26.033 26.097 -58.844 1.00 35.78 302 ALA A O 1
ATOM 2291 N N . ASN A 1 303 ? 28.178 26.176 -59.552 1.00 36.56 303 ASN A N 1
ATOM 2292 C CA . ASN A 1 303 ? 29.009 26.808 -58.516 1.00 36.56 303 ASN A CA 1
ATOM 2293 C C . ASN A 1 303 ? 28.422 27.224 -57.152 1.00 36.56 303 ASN A C 1
ATOM 2295 O O . ASN A 1 303 ? 27.516 28.046 -57.064 1.00 36.56 303 ASN A O 1
ATOM 2299 N N . GLY A 1 304 ? 29.149 26.845 -56.094 1.00 33.19 304 GLY A N 1
ATOM 2300 C CA . GLY A 1 304 ? 29.046 27.452 -54.765 1.00 33.19 304 GLY A CA 1
ATOM 2301 C C . GLY A 1 304 ? 30.064 26.895 -53.766 1.00 33.19 304 GLY A C 1
ATOM 2302 O O . GLY A 1 304 ? 29.705 26.150 -52.864 1.00 33.19 304 GLY A O 1
ATOM 2303 N N . ILE A 1 305 ? 31.341 27.236 -53.950 1.00 42.88 305 ILE A N 1
ATOM 2304 C CA . ILE A 1 305 ? 32.432 27.064 -52.972 1.00 42.88 305 ILE A CA 1
ATOM 2305 C C . ILE A 1 305 ? 32.205 28.025 -51.793 1.00 42.88 305 ILE A C 1
ATOM 2307 O O . ILE A 1 305 ? 31.843 29.163 -52.052 1.00 42.88 305 ILE A O 1
ATOM 2311 N N . HIS A 1 306 ? 32.465 27.585 -50.552 1.00 40.97 306 HIS A N 1
ATOM 2312 C CA . HIS A 1 306 ? 32.983 28.316 -49.364 1.00 40.97 306 HIS A CA 1
ATOM 2313 C C . HIS A 1 306 ? 32.530 27.563 -48.093 1.00 40.97 306 HIS A C 1
ATOM 2315 O O . HIS A 1 306 ? 31.411 27.082 -48.043 1.00 40.97 306 HIS A O 1
ATOM 2321 N N . ARG A 1 307 ? 33.253 27.437 -46.979 1.00 37.56 307 ARG A N 1
ATOM 2322 C CA . ARG A 1 307 ? 34.631 27.697 -46.541 1.00 37.56 307 ARG A CA 1
ATOM 2323 C C . ARG A 1 307 ? 34.691 27.139 -45.104 1.00 37.56 307 ARG A C 1
ATOM 2325 O O . ARG A 1 307 ? 33.702 27.181 -44.383 1.00 37.56 307 ARG A O 1
ATOM 2332 N N . ALA A 1 308 ? 35.850 26.629 -44.712 1.00 43.19 308 ALA A N 1
ATOM 2333 C CA . ALA A 1 308 ? 36.160 26.098 -43.390 1.00 43.19 308 ALA A CA 1
ATOM 2334 C C . ALA A 1 308 ? 36.107 27.121 -42.233 1.00 43.19 308 ALA A C 1
ATOM 2336 O O . ALA A 1 308 ? 36.359 28.309 -42.434 1.00 43.19 308 ALA A O 1
ATOM 2337 N N . GLY A 1 309 ? 35.960 26.586 -41.015 1.00 33.72 309 GLY A N 1
ATOM 2338 C CA . GLY A 1 309 ? 36.511 27.121 -39.762 1.00 33.72 309 GLY A CA 1
ATOM 2339 C C . GLY A 1 309 ? 35.500 27.155 -38.609 1.00 33.72 309 GLY A C 1
ATOM 2340 O O . GLY A 1 309 ? 34.318 27.311 -38.857 1.00 33.72 309 GLY A O 1
ATOM 2341 N N . ILE A 1 310 ? 35.833 27.023 -37.324 1.00 39.81 310 ILE A N 1
ATOM 2342 C CA . ILE A 1 310 ? 37.079 26.853 -36.563 1.00 39.81 310 ILE A CA 1
ATOM 2343 C C . ILE A 1 310 ? 36.639 26.413 -35.142 1.00 39.81 310 ILE A C 1
ATOM 2345 O O . ILE A 1 310 ? 35.569 26.793 -34.674 1.00 39.81 310 ILE A O 1
ATOM 2349 N N . LYS A 1 311 ? 37.472 25.613 -34.463 1.00 47.31 311 LYS A N 1
ATOM 2350 C CA . LYS A 1 311 ? 37.409 25.280 -33.023 1.00 47.31 311 LYS A CA 1
ATOM 2351 C C . LYS A 1 311 ? 37.471 26.531 -32.129 1.00 47.31 311 LYS A C 1
ATOM 2353 O O . LYS A 1 311 ? 38.305 27.388 -32.395 1.00 47.31 311 LYS A O 1
ATOM 2358 N N . ALA A 1 312 ? 36.807 26.522 -30.970 1.00 41.66 312 ALA A N 1
ATOM 2359 C CA . ALA A 1 312 ? 37.358 27.149 -29.759 1.00 41.66 312 ALA A CA 1
ATOM 2360 C C . ALA A 1 312 ? 36.789 26.544 -28.462 1.00 41.66 312 ALA A C 1
ATOM 2362 O O . ALA A 1 312 ? 35.586 26.539 -28.227 1.00 41.66 312 ALA A O 1
ATOM 2363 N N . HIS A 1 313 ? 37.713 26.052 -27.635 1.00 40.94 313 HIS A N 1
ATOM 2364 C CA . HIS A 1 313 ? 37.588 25.812 -26.199 1.00 40.94 313 HIS A CA 1
ATOM 2365 C C . HIS A 1 313 ? 37.566 27.141 -25.423 1.00 40.94 313 HIS A C 1
ATOM 2367 O O . HIS A 1 313 ? 38.323 28.044 -25.766 1.00 40.94 313 HIS A O 1
ATOM 2373 N N . ALA A 1 314 ? 36.831 27.181 -24.310 1.00 43.09 314 ALA A N 1
ATOM 2374 C CA . ALA A 1 314 ? 37.120 27.952 -23.087 1.00 43.09 314 ALA A CA 1
ATOM 2375 C C . ALA A 1 314 ? 36.176 27.389 -22.004 1.00 43.09 314 ALA A C 1
ATOM 2377 O O . ALA A 1 314 ? 34.967 27.504 -22.148 1.00 43.09 314 ALA A O 1
ATOM 2378 N N . ASN A 1 315 ? 36.573 26.538 -21.053 1.00 41.84 315 ASN A N 1
ATOM 2379 C CA . ASN A 1 315 ? 37.457 26.735 -19.896 1.00 41.84 315 ASN A CA 1
ATOM 2380 C C . ASN A 1 315 ? 37.403 28.143 -19.281 1.00 41.84 315 ASN A C 1
ATOM 2382 O O . ASN A 1 315 ? 38.034 29.068 -19.783 1.00 41.84 315 ASN A O 1
ATOM 2386 N N . GLY A 1 316 ? 36.662 28.268 -18.180 1.00 39.38 316 GLY A N 1
ATOM 2387 C CA . GLY A 1 316 ? 36.515 29.481 -17.384 1.00 39.38 316 GLY A CA 1
ATOM 2388 C C . GLY A 1 316 ? 36.472 29.124 -15.903 1.00 39.38 316 GLY A C 1
ATOM 2389 O O . GLY A 1 316 ? 35.409 28.912 -15.335 1.00 39.38 316 GLY A O 1
ATOM 2390 N N . ASN A 1 317 ? 37.664 29.027 -15.324 1.00 44.06 317 ASN A N 1
ATOM 2391 C CA . ASN A 1 317 ? 37.948 28.910 -13.901 1.00 44.06 317 ASN A CA 1
ATOM 2392 C C . ASN A 1 317 ? 37.711 30.270 -13.211 1.00 44.06 317 ASN A C 1
ATOM 2394 O O . ASN A 1 317 ? 38.122 31.303 -13.739 1.00 44.06 317 ASN A O 1
ATOM 2398 N N . GLY A 1 318 ? 37.142 30.275 -12.007 1.00 39.25 318 GLY A N 1
ATOM 2399 C CA . GLY A 1 318 ? 37.086 31.444 -11.121 1.00 39.25 318 GLY A CA 1
ATOM 2400 C C . GLY A 1 318 ? 36.003 31.252 -10.057 1.00 39.25 318 GLY A C 1
ATOM 2401 O O . GLY A 1 318 ? 34.913 30.814 -10.379 1.00 39.25 318 GLY A O 1
ATOM 2402 N N . LYS A 1 319 ? 36.189 31.551 -8.775 1.00 48.88 319 LYS A N 1
ATOM 2403 C CA . LYS A 1 319 ? 37.250 32.279 -8.082 1.00 48.88 319 LYS A CA 1
ATOM 2404 C C . LYS A 1 319 ? 37.018 32.036 -6.585 1.00 48.88 319 LYS A C 1
ATOM 2406 O O . LYS A 1 319 ? 35.885 32.119 -6.122 1.00 48.88 319 LYS A O 1
ATOM 2411 N N . ALA A 1 320 ? 38.085 31.729 -5.855 1.00 43.72 320 ALA A N 1
ATOM 2412 C CA . ALA A 1 320 ? 38.084 31.648 -4.402 1.00 43.72 320 ALA A CA 1
ATOM 2413 C C . ALA A 1 320 ? 37.788 33.023 -3.777 1.00 43.72 320 ALA A C 1
ATOM 2415 O O . ALA A 1 320 ? 38.315 34.037 -4.240 1.00 43.72 320 ALA A O 1
ATOM 2416 N N . ALA A 1 321 ? 36.999 33.040 -2.704 1.00 46.12 321 ALA A N 1
ATOM 2417 C CA . ALA A 1 321 ? 36.938 34.147 -1.760 1.00 46.12 321 ALA A CA 1
ATOM 2418 C C . ALA A 1 321 ? 37.290 33.597 -0.375 1.00 46.12 321 ALA A C 1
ATOM 2420 O O . ALA A 1 321 ? 36.475 32.961 0.288 1.00 46.12 321 ALA A O 1
ATOM 2421 N N . ALA A 1 322 ? 38.549 33.806 0.000 1.00 43.88 322 ALA A N 1
ATOM 2422 C CA . ALA A 1 322 ? 38.982 33.827 1.384 1.00 43.88 322 ALA A CA 1
ATOM 2423 C C . ALA A 1 322 ? 38.462 35.124 2.021 1.00 43.88 322 ALA A C 1
ATOM 2425 O O . ALA A 1 322 ? 38.554 36.191 1.412 1.00 43.88 322 ALA A O 1
ATOM 2426 N N . GLY A 1 323 ? 37.917 35.015 3.226 1.00 49.88 323 GLY A N 1
ATOM 2427 C CA . GLY A 1 323 ? 37.560 36.134 4.087 1.00 49.88 323 GLY A CA 1
ATOM 2428 C C . GLY A 1 323 ? 37.942 35.745 5.502 1.00 49.88 323 GLY A C 1
ATOM 2429 O O . GLY A 1 323 ? 37.197 35.033 6.167 1.00 49.88 323 GLY A O 1
ATOM 2430 N N . ASP A 1 324 ? 39.152 36.140 5.872 1.00 50.59 324 ASP A N 1
ATOM 2431 C CA . ASP A 1 324 ? 39.734 36.018 7.200 1.00 50.59 324 ASP A CA 1
ATOM 2432 C C . ASP A 1 324 ? 39.464 37.312 7.992 1.00 50.59 324 ASP A C 1
ATOM 2434 O O . ASP A 1 324 ? 39.256 38.373 7.401 1.00 50.59 324 ASP A O 1
ATOM 2438 N N . GLU A 1 325 ? 39.548 37.189 9.315 1.00 47.47 325 GLU A N 1
ATOM 2439 C CA . GLU A 1 325 ? 39.859 38.243 10.295 1.00 47.47 325 GLU A CA 1
ATOM 2440 C C . GLU A 1 325 ? 38.800 39.274 10.779 1.00 47.47 325 GLU A C 1
ATOM 2442 O O . GLU A 1 325 ? 38.495 40.287 10.159 1.00 47.47 325 GLU A O 1
ATOM 2447 N N . ASN A 1 326 ? 38.417 39.038 12.045 1.00 50.50 326 ASN A N 1
ATOM 2448 C CA . ASN A 1 326 ? 38.644 39.882 13.236 1.00 50.50 326 ASN A CA 1
ATOM 2449 C C . ASN A 1 326 ? 37.766 41.099 13.612 1.00 50.50 326 ASN A C 1
ATOM 2451 O O . ASN A 1 326 ? 37.651 42.092 12.906 1.00 50.50 326 ASN A O 1
ATOM 2455 N N . ALA A 1 327 ? 37.398 41.033 14.903 1.00 46.53 327 ALA A N 1
ATOM 2456 C CA . ALA A 1 327 ? 37.485 42.065 15.946 1.00 46.53 327 ALA A CA 1
ATOM 2457 C C . ALA A 1 327 ? 36.482 43.235 15.958 1.00 46.53 327 ALA A C 1
ATOM 2459 O O . ALA A 1 327 ? 36.684 44.253 15.302 1.00 46.53 327 ALA A O 1
ATOM 2460 N N . ALA A 1 328 ? 35.492 43.139 16.855 1.00 52.72 328 ALA A N 1
ATOM 2461 C CA . ALA A 1 328 ? 35.357 43.954 18.078 1.00 52.72 328 ALA A CA 1
ATOM 2462 C C . ALA A 1 328 ? 34.173 43.448 18.919 1.00 52.72 328 ALA A C 1
ATOM 2464 O O . ALA A 1 328 ? 33.115 43.155 18.320 1.00 52.72 328 ALA A O 1
#

Organism: Eremothecium gossypii (strain ATCC 10895 / CBS 109.51 / FGSC 9923 / NRRL Y-1056) (NCBI:txid284811)

pLDDT: mean 74.52, std 19.63, range [33.19, 96.56]